Protein AF-A0A6A5WVJ2-F1 (afdb_monomer_lite)

InterPro domains:
  IPR010699 Protein of unknown function DUF1275 [PF06912] (7-218)

Radius of gyration: 17.75 Å; chains: 1; bounding box: 50×40×50 Å

Foldseek 3Di:
DLVLLLLLLLLQLLQQLLLCVFAVEGLAQLVVLVVVLVCQVVVCVVCVDDDRSGDNLLSCLSNVLLVVLQCVLQVVCVVVVCLPPLVSLLVLLVQLLVLLLVLLVLQVVPVVQRHNPGPSVSSSSSSSNSSNSNVLSSVVSVVLVLRSSRDLPVLVVCLVPPPCNVPDCVPDVSNVSSVSSVVSSNNSSCQNNVCVVVHGNSVSSVVSSVSSVVSSVCSVPDPVD

pLDDT: mean 91.09, std 8.47, range [57.09, 98.44]

Organism: NCBI:txid1392246

Structure (mmCIF, N/CA/C/O backbone):
data_AF-A0A6A5WVJ2-F1
#
_entry.id   AF-A0A6A5WVJ2-F1
#
loop_
_atom_site.group_PDB
_atom_site.id
_atom_site.type_symbol
_atom_site.label_atom_id
_atom_site.label_alt_id
_atom_site.label_comp_id
_atom_site.label_asym_id
_atom_site.label_entity_id
_atom_site.label_seq_id
_atom_site.pdbx_PDB_ins_code
_atom_site.Cartn_x
_atom_site.Cartn_y
_atom_site.Cartn_z
_atom_site.occupancy
_atom_site.B_iso_or_equiv
_atom_site.auth_seq_id
_atom_site.auth_comp_id
_atom_site.auth_asym_id
_atom_site.auth_atom_id
_atom_site.pdbx_PDB_model_num
ATOM 1 N N . LEU A 1 1 ? -13.932 2.575 10.371 1.00 89.94 1 LEU A N 1
ATOM 2 C CA . LEU A 1 1 ? -12.453 2.653 10.272 1.00 89.94 1 LEU A CA 1
ATOM 3 C C . LEU A 1 1 ? -11.800 1.295 10.039 1.00 89.94 1 LEU A C 1
ATOM 5 O O . LEU A 1 1 ? -10.952 1.186 9.167 1.00 89.94 1 LEU A O 1
ATOM 9 N N . GLU A 1 2 ? -12.144 0.252 10.804 1.00 92.56 2 GLU A N 1
ATOM 10 C CA . GLU A 1 2 ? -11.500 -1.059 10.627 1.00 92.56 2 GLU A CA 1
ATOM 11 C C . GLU A 1 2 ? -11.709 -1.644 9.231 1.00 92.56 2 GLU A C 1
ATOM 13 O O . GLU A 1 2 ? -10.743 -2.099 8.630 1.00 92.56 2 GLU A O 1
ATOM 18 N N . ILE A 1 3 ? -12.936 -1.627 8.704 1.00 94.62 3 ILE A N 1
ATOM 19 C CA . ILE A 1 3 ? -13.246 -2.182 7.376 1.00 94.62 3 ILE A CA 1
ATOM 20 C C . ILE A 1 3 ? -12.391 -1.495 6.306 1.00 94.62 3 ILE A C 1
ATOM 22 O O . ILE A 1 3 ? -11.799 -2.165 5.467 1.00 94.62 3 ILE A O 1
ATOM 26 N N . GLU A 1 4 ? -12.262 -0.173 6.386 1.00 95.31 4 GLU A N 1
ATOM 27 C CA . GLU A 1 4 ? -11.428 0.626 5.495 1.00 95.31 4 GLU A CA 1
ATOM 28 C C . GLU A 1 4 ? -9.966 0.168 5.538 1.00 95.31 4 GLU A C 1
ATOM 30 O O . GLU A 1 4 ? -9.372 -0.083 4.493 1.00 95.31 4 GLU A O 1
ATOM 35 N N . LEU A 1 5 ? -9.396 -0.027 6.732 1.00 95.31 5 LEU A N 1
ATOM 36 C CA . LEU A 1 5 ? -8.012 -0.492 6.881 1.00 95.31 5 LEU A CA 1
ATOM 37 C C . LEU A 1 5 ? -7.804 -1.924 6.356 1.00 95.31 5 LEU A C 1
ATOM 39 O O . LEU A 1 5 ? -6.768 -2.220 5.764 1.00 95.31 5 LEU A O 1
ATOM 43 N N . HIS A 1 6 ? -8.788 -2.806 6.526 1.00 97.00 6 HIS A N 1
ATOM 44 C CA . HIS A 1 6 ? -8.753 -4.166 5.980 1.00 97.00 6 HIS A CA 1
ATOM 45 C C . HIS A 1 6 ? -8.818 -4.175 4.445 1.00 97.00 6 HIS A C 1
ATOM 47 O O . HIS A 1 6 ? -8.058 -4.900 3.804 1.00 97.00 6 HIS A O 1
ATOM 53 N N . LEU A 1 7 ? -9.659 -3.329 3.843 1.00 97.44 7 LEU A N 1
ATOM 54 C CA . LEU A 1 7 ? -9.716 -3.153 2.388 1.00 97.44 7 LEU A CA 1
ATOM 55 C C . LEU A 1 7 ? -8.423 -2.539 1.833 1.00 97.44 7 LEU A C 1
ATOM 57 O O . LEU A 1 7 ? -7.964 -2.920 0.759 1.00 97.44 7 LEU A O 1
ATOM 61 N N . LEU A 1 8 ? -7.785 -1.634 2.574 1.00 96.75 8 LEU A N 1
ATOM 62 C CA . LEU A 1 8 ? -6.467 -1.106 2.218 1.00 96.75 8 LEU A CA 1
ATOM 63 C C . LEU A 1 8 ? -5.365 -2.175 2.274 1.00 96.75 8 LEU A C 1
ATOM 65 O O . LEU A 1 8 ? -4.462 -2.158 1.437 1.00 96.75 8 LEU A O 1
ATOM 69 N N . ALA A 1 9 ? -5.442 -3.121 3.216 1.00 96.62 9 ALA A N 1
ATOM 70 C CA . ALA A 1 9 ? -4.542 -4.274 3.263 1.00 96.62 9 ALA A CA 1
ATOM 71 C C . ALA A 1 9 ? -4.769 -5.233 2.083 1.00 96.62 9 ALA A C 1
ATOM 73 O O . ALA A 1 9 ? -3.803 -5.704 1.485 1.00 96.62 9 ALA A O 1
ATOM 74 N N . LEU A 1 10 ? -6.031 -5.458 1.698 1.00 97.19 10 LEU A N 1
ATOM 75 C CA . LEU A 1 10 ? -6.395 -6.196 0.484 1.00 97.19 10 LEU A CA 1
ATOM 76 C C . LEU A 1 10 ? -5.783 -5.541 -0.766 1.00 97.19 10 LEU A C 1
ATOM 78 O O . LEU A 1 10 ? -5.139 -6.214 -1.570 1.00 97.19 10 LEU A O 1
ATOM 82 N N . ALA A 1 11 ? -5.929 -4.221 -0.906 1.00 96.75 11 ALA A N 1
ATOM 83 C CA . ALA A 1 11 ? -5.383 -3.460 -2.029 1.00 96.75 11 ALA A CA 1
ATOM 84 C C . ALA A 1 11 ? -3.845 -3.504 -2.095 1.00 96.75 11 ALA A C 1
ATOM 86 O O . ALA A 1 11 ? -3.291 -3.630 -3.190 1.00 96.75 11 ALA A O 1
ATOM 87 N N . ILE A 1 12 ? -3.159 -3.437 -0.946 1.00 94.62 12 ILE A N 1
ATOM 88 C CA . ILE A 1 12 ? -1.698 -3.599 -0.870 1.00 94.62 12 ILE A CA 1
ATOM 89 C C . ILE A 1 12 ? -1.276 -5.011 -1.284 1.00 94.62 12 ILE A C 1
ATOM 91 O O . ILE A 1 12 ? -0.358 -5.147 -2.092 1.00 94.62 12 ILE A O 1
ATOM 95 N N . GLY A 1 13 ? -1.964 -6.047 -0.792 1.00 94.88 13 GLY A N 1
ATOM 96 C CA . GLY A 1 13 ? -1.679 -7.432 -1.166 1.00 94.88 13 GLY A CA 1
ATOM 97 C C . GLY A 1 13 ? -1.755 -7.648 -2.679 1.00 94.88 13 GLY A C 1
ATOM 98 O O . GLY A 1 13 ? -0.857 -8.265 -3.254 1.00 94.88 13 GLY A O 1
ATOM 99 N N . ILE A 1 14 ? -2.780 -7.077 -3.328 1.00 94.88 14 ILE A N 1
ATOM 100 C CA . ILE A 1 14 ? -2.931 -7.070 -4.794 1.00 94.88 14 ILE A CA 1
ATOM 101 C C . ILE A 1 14 ? -1.731 -6.383 -5.449 1.00 94.88 14 ILE A C 1
ATOM 103 O O . ILE A 1 14 ? -1.107 -6.944 -6.345 1.00 94.88 14 ILE A O 1
ATOM 107 N N . GLN A 1 15 ? -1.398 -5.174 -4.995 1.00 93.19 15 GLN A N 1
ATOM 108 C CA . GLN A 1 15 ? -0.370 -4.335 -5.602 1.00 93.19 15 GLN A CA 1
ATOM 109 C C . GLN A 1 15 ? 1.022 -4.983 -5.546 1.00 93.19 15 GLN A C 1
ATOM 111 O O . GLN A 1 15 ? 1.735 -4.980 -6.549 1.00 93.19 15 GLN A O 1
ATOM 116 N N . ASP A 1 16 ? 1.399 -5.589 -4.419 1.00 91.94 16 ASP A N 1
ATOM 117 C CA . ASP A 1 16 ? 2.694 -6.268 -4.285 1.00 91.94 16 ASP A CA 1
ATOM 118 C C . ASP A 1 16 ? 2.769 -7.560 -5.112 1.00 91.94 16 ASP A C 1
ATOM 120 O O . ASP A 1 16 ? 3.809 -7.834 -5.711 1.00 91.94 16 ASP A O 1
ATOM 124 N N . ALA A 1 17 ? 1.664 -8.306 -5.234 1.00 90.50 17 ALA A N 1
ATOM 125 C CA . ALA A 1 17 ? 1.601 -9.492 -6.092 1.00 90.50 17 ALA A CA 1
ATOM 126 C C . ALA A 1 17 ? 1.718 -9.169 -7.592 1.00 90.50 17 ALA A C 1
ATOM 128 O O . ALA A 1 17 ? 2.117 -10.030 -8.370 1.00 90.50 17 ALA A O 1
ATOM 129 N N . ILE A 1 18 ? 1.388 -7.940 -7.995 1.00 88.00 18 ILE A N 1
ATOM 130 C CA . ILE A 1 18 ? 1.522 -7.457 -9.378 1.00 88.00 18 ILE A CA 1
ATOM 131 C C . ILE A 1 18 ? 2.901 -6.850 -9.634 1.00 88.00 18 ILE A C 1
ATOM 133 O O . ILE A 1 18 ? 3.454 -7.000 -10.718 1.00 88.00 18 ILE A O 1
ATOM 137 N N . SER A 1 19 ? 3.457 -6.161 -8.637 1.00 83.88 19 SER A N 1
ATOM 138 C CA . SER A 1 19 ? 4.735 -5.459 -8.782 1.00 83.88 19 SER A CA 1
ATOM 139 C C . SER A 1 19 ? 5.906 -6.437 -8.896 1.00 83.88 19 SER A C 1
ATOM 141 O O . SER A 1 19 ? 6.851 -6.193 -9.641 1.00 83.88 19 SER A O 1
ATOM 143 N N . PHE A 1 20 ? 5.844 -7.566 -8.185 1.00 84.94 20 PHE A N 1
ATOM 144 C CA . PHE A 1 20 ? 6.962 -8.502 -8.140 1.00 84.94 20 PHE A CA 1
ATOM 145 C C . PHE A 1 20 ? 7.225 -9.233 -9.474 1.00 84.94 20 PHE A C 1
ATOM 147 O O . PHE A 1 20 ? 8.383 -9.263 -9.876 1.00 84.94 20 PHE A O 1
ATOM 154 N N . PRO A 1 21 ? 6.227 -9.764 -10.211 1.00 80.06 21 PRO A N 1
ATOM 155 C CA . PRO A 1 21 ? 6.472 -10.394 -11.513 1.00 80.06 21 PRO A CA 1
ATOM 156 C C . PRO A 1 21 ? 7.139 -9.471 -12.545 1.00 80.06 21 PRO A C 1
ATOM 158 O O . PRO A 1 21 ? 8.085 -9.888 -13.209 1.00 80.06 21 PRO A O 1
ATOM 161 N N . ASP A 1 22 ? 6.692 -8.215 -12.650 1.00 75.50 22 ASP A N 1
ATOM 162 C CA . ASP A 1 22 ? 7.217 -7.268 -13.646 1.00 75.50 22 ASP A CA 1
ATOM 163 C C . ASP A 1 22 ? 8.533 -6.620 -13.216 1.00 75.50 22 ASP A C 1
ATOM 165 O O . ASP A 1 22 ? 9.433 -6.415 -14.034 1.00 75.50 22 ASP A O 1
ATOM 169 N N . PHE A 1 23 ? 8.649 -6.273 -11.933 1.00 79.31 23 PHE A N 1
ATOM 170 C CA . PHE A 1 23 ? 9.736 -5.430 -11.434 1.00 79.31 23 PHE A CA 1
ATOM 171 C C . PHE A 1 23 ? 10.732 -6.163 -10.542 1.00 79.31 23 PHE A C 1
ATOM 173 O O . PHE A 1 23 ? 11.745 -5.574 -10.172 1.00 79.31 23 PHE A O 1
ATOM 180 N N . HIS A 1 24 ? 10.456 -7.421 -10.179 1.00 82.00 24 HIS A N 1
ATOM 181 C CA . HIS A 1 24 ? 11.233 -8.203 -9.204 1.00 82.00 24 HIS A CA 1
ATOM 182 C C . HIS A 1 24 ? 11.455 -7.425 -7.896 1.00 82.00 24 HIS A C 1
ATOM 184 O O . HIS A 1 24 ? 12.471 -7.549 -7.214 1.00 82.00 24 HIS A O 1
ATOM 190 N N . CYS A 1 25 ? 10.484 -6.568 -7.569 1.00 87.06 25 CYS A N 1
ATOM 191 C CA . CYS A 1 25 ? 10.539 -5.609 -6.484 1.00 87.06 25 CYS A CA 1
ATOM 192 C C . CYS A 1 25 ? 9.123 -5.344 -5.970 1.00 87.06 25 CYS A C 1
ATOM 194 O O . CYS A 1 25 ? 8.162 -5.271 -6.738 1.00 87.06 25 CYS A O 1
ATOM 196 N N . PHE A 1 26 ? 8.993 -5.197 -4.655 1.00 89.31 26 PHE A N 1
ATOM 197 C CA . PHE A 1 26 ? 7.718 -4.867 -4.029 1.00 89.31 26 PHE A CA 1
ATOM 198 C C . PHE A 1 26 ? 7.487 -3.357 -4.049 1.00 89.31 26 PHE A C 1
ATOM 200 O O . PHE A 1 26 ? 8.433 -2.585 -3.888 1.00 89.31 26 PHE A O 1
ATOM 207 N N . ALA A 1 27 ? 6.236 -2.921 -4.182 1.00 90.38 27 ALA A N 1
ATOM 208 C CA . ALA A 1 27 ? 5.882 -1.509 -4.053 1.00 90.38 27 ALA A CA 1
ATOM 209 C C . ALA A 1 27 ? 5.705 -1.098 -2.580 1.00 90.38 27 ALA A C 1
ATOM 211 O O . ALA A 1 27 ? 5.905 0.065 -2.232 1.00 90.38 27 ALA A O 1
ATOM 212 N N . SER A 1 28 ? 5.313 -2.029 -1.702 1.00 89.62 28 SER A N 1
ATOM 213 C CA . SER A 1 28 ? 5.013 -1.741 -0.292 1.00 89.62 28 SER A CA 1
ATOM 214 C C . SER A 1 28 ? 5.914 -2.473 0.712 1.00 89.62 28 SER A C 1
ATOM 216 O O . SER A 1 28 ? 6.218 -1.920 1.771 1.00 89.62 28 SER A O 1
ATOM 218 N N . ASN A 1 29 ? 6.396 -3.678 0.387 1.00 90.88 29 ASN A N 1
ATOM 219 C CA . ASN A 1 29 ? 7.208 -4.491 1.296 1.00 90.88 29 ASN A CA 1
ATOM 220 C C . ASN A 1 29 ? 8.695 -4.074 1.322 1.00 90.88 29 ASN A C 1
ATOM 222 O O . ASN A 1 29 ? 9.570 -4.720 0.740 1.00 90.88 29 ASN A O 1
ATOM 226 N N . GLN A 1 30 ? 8.988 -2.976 2.024 1.00 93.38 30 GLN A N 1
ATOM 227 C CA . GLN A 1 30 ? 10.321 -2.364 2.003 1.00 93.38 30 GLN A CA 1
ATOM 228 C C . GLN A 1 30 ? 11.397 -3.120 2.792 1.00 93.38 30 GLN A C 1
ATOM 230 O O . GLN A 1 30 ? 12.575 -2.982 2.476 1.00 93.38 30 GLN A O 1
ATOM 235 N N . THR A 1 31 ? 11.042 -3.963 3.770 1.00 90.00 31 THR A N 1
ATOM 236 C CA . THR A 1 31 ? 12.040 -4.787 4.482 1.00 90.00 31 THR A CA 1
ATOM 237 C C . THR A 1 31 ? 12.769 -5.721 3.516 1.00 90.00 31 THR A C 1
ATOM 239 O O . THR A 1 31 ? 13.995 -5.806 3.560 1.00 90.00 31 THR A O 1
ATOM 242 N N . GLY A 1 32 ? 12.030 -6.367 2.606 1.00 87.94 32 GLY A N 1
ATOM 243 C CA . GLY A 1 32 ? 12.616 -7.199 1.554 1.00 87.94 32 GLY A CA 1
ATOM 244 C C . GLY A 1 32 ? 13.475 -6.380 0.591 1.00 87.94 32 GLY A C 1
ATOM 245 O O . GLY A 1 32 ? 14.622 -6.738 0.340 1.00 87.94 32 GLY A O 1
ATOM 246 N N . ASN A 1 33 ? 12.959 -5.239 0.122 1.00 92.81 33 ASN A N 1
ATOM 247 C CA . ASN A 1 33 ? 13.679 -4.354 -0.798 1.00 92.81 33 ASN A CA 1
ATOM 248 C C . ASN A 1 33 ? 15.012 -3.852 -0.223 1.00 92.81 33 ASN A C 1
ATOM 250 O O . ASN A 1 33 ? 15.998 -3.813 -0.948 1.00 92.81 33 ASN A O 1
ATOM 254 N N . THR A 1 34 ? 15.084 -3.522 1.069 1.00 93.06 34 THR A N 1
ATOM 255 C CA . THR A 1 34 ? 16.341 -3.103 1.715 1.00 93.06 34 THR A CA 1
ATOM 256 C C . THR A 1 34 ? 17.409 -4.197 1.655 1.00 93.06 34 THR A C 1
ATOM 258 O O . THR A 1 34 ? 18.566 -3.914 1.347 1.00 93.06 34 THR A O 1
ATOM 261 N N . VAL A 1 35 ? 17.032 -5.455 1.911 1.00 91.38 35 VAL A N 1
ATOM 262 C CA . VAL A 1 35 ? 17.962 -6.592 1.819 1.00 91.38 35 VAL A CA 1
ATOM 263 C C . VAL A 1 35 ? 18.357 -6.845 0.363 1.00 91.38 35 VAL A C 1
ATOM 265 O O . VAL A 1 35 ? 19.544 -6.969 0.071 1.00 91.38 35 VAL A O 1
ATOM 268 N N . LEU A 1 36 ? 17.386 -6.861 -0.559 1.00 89.88 36 LEU A N 1
ATOM 269 C CA . LEU A 1 36 ? 17.641 -7.050 -1.991 1.00 89.88 36 LEU A CA 1
ATOM 270 C C . LEU A 1 36 ? 18.548 -5.952 -2.559 1.00 89.88 36 LEU A C 1
ATOM 272 O O . LEU A 1 36 ? 19.426 -6.248 -3.360 1.00 89.88 36 LEU A O 1
ATOM 276 N N . PHE A 1 37 ? 18.406 -4.704 -2.107 1.00 90.94 37 PHE A N 1
ATOM 277 C CA . PHE A 1 37 ? 19.288 -3.608 -2.501 1.00 90.94 37 PHE A CA 1
ATOM 278 C C . PHE A 1 37 ? 20.746 -3.897 -2.125 1.00 90.94 37 PHE A C 1
ATOM 280 O O . PHE A 1 37 ? 21.624 -3.838 -2.983 1.00 90.94 37 PHE A O 1
ATOM 287 N N . ALA A 1 38 ? 21.001 -4.264 -0.864 1.00 90.00 38 ALA A N 1
ATOM 288 C CA . ALA A 1 38 ? 22.350 -4.565 -0.388 1.00 90.00 38 ALA A CA 1
ATOM 289 C C . ALA A 1 38 ? 22.970 -5.756 -1.136 1.00 90.00 38 ALA A C 1
ATOM 291 O O . ALA A 1 38 ? 24.115 -5.682 -1.582 1.00 90.00 38 ALA A O 1
ATOM 292 N N . VAL A 1 39 ? 22.197 -6.830 -1.323 1.00 87.25 39 VAL A N 1
ATOM 293 C CA . VAL A 1 39 ? 22.636 -8.006 -2.086 1.00 87.25 39 VAL A CA 1
ATOM 294 C C . VAL A 1 39 ? 22.937 -7.627 -3.538 1.00 87.25 39 VAL A C 1
ATOM 296 O O . VAL A 1 39 ? 23.970 -8.021 -4.066 1.00 87.25 39 VAL A O 1
ATOM 299 N N . GLY A 1 40 ? 22.084 -6.828 -4.178 1.00 85.31 40 GLY A N 1
ATOM 300 C CA . GLY A 1 40 ? 22.252 -6.434 -5.577 1.00 85.31 40 GLY A CA 1
ATOM 301 C C . GLY A 1 40 ? 23.456 -5.544 -5.822 1.00 85.31 40 GLY A C 1
ATOM 302 O O . GLY A 1 40 ? 24.151 -5.734 -6.813 1.00 85.31 40 GLY A O 1
ATOM 303 N N . VAL A 1 41 ? 23.732 -4.601 -4.920 1.00 86.31 41 VAL A N 1
ATOM 304 C CA . VAL A 1 41 ? 24.924 -3.745 -5.014 1.00 86.31 41 VAL A CA 1
ATOM 305 C C . VAL A 1 41 ? 26.204 -4.579 -4.910 1.00 86.31 41 VAL A C 1
ATOM 307 O O . VAL A 1 41 ? 27.143 -4.339 -5.660 1.00 86.31 41 VAL A O 1
ATOM 310 N N . LEU A 1 42 ? 26.244 -5.581 -4.024 1.00 84.56 42 LEU A N 1
ATOM 311 C CA . LEU A 1 42 ? 27.446 -6.393 -3.807 1.00 84.56 42 LEU A CA 1
ATOM 312 C C . LEU A 1 42 ? 27.626 -7.518 -4.840 1.00 84.56 42 LEU A C 1
ATOM 314 O O . LEU A 1 42 ? 28.755 -7.804 -5.230 1.00 84.56 42 LEU A O 1
ATOM 318 N N . LEU A 1 43 ? 26.543 -8.158 -5.295 1.00 77.50 43 LEU A N 1
ATOM 319 C CA . LEU A 1 43 ? 26.620 -9.261 -6.262 1.00 77.50 43 LEU A CA 1
ATOM 320 C C . LEU A 1 43 ? 26.799 -8.789 -7.710 1.00 77.50 43 LEU A C 1
ATOM 322 O O . LEU A 1 43 ? 27.502 -9.461 -8.463 1.00 77.50 43 LEU A O 1
ATOM 326 N N . ASN A 1 44 ? 26.236 -7.640 -8.109 1.00 65.06 44 ASN A N 1
ATOM 327 C CA . ASN A 1 44 ? 26.430 -7.117 -9.471 1.00 65.06 44 ASN A CA 1
ATOM 328 C C . ASN A 1 44 ? 27.899 -6.773 -9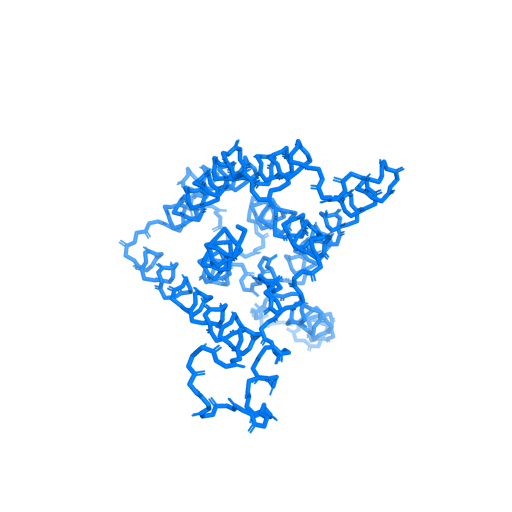.774 1.00 65.06 44 ASN A C 1
ATOM 330 O O . ASN A 1 44 ? 28.319 -6.840 -10.927 1.00 65.06 44 ASN A O 1
ATOM 334 N N . GLU A 1 45 ? 28.701 -6.458 -8.755 1.00 57.22 45 GLU A N 1
ATOM 335 C CA . GLU A 1 45 ? 30.148 -6.259 -8.909 1.00 57.22 45 GLU A CA 1
ATOM 336 C C . GLU A 1 45 ? 30.910 -7.581 -9.120 1.00 57.22 45 GLU A C 1
ATOM 338 O O . GLU A 1 45 ? 31.939 -7.601 -9.799 1.00 57.22 45 GLU A O 1
ATOM 343 N N . ALA A 1 46 ? 30.399 -8.690 -8.575 1.00 57.09 46 ALA A N 1
ATOM 344 C CA . ALA A 1 46 ? 31.058 -9.996 -8.581 1.00 57.09 46 ALA A CA 1
ATOM 345 C C . ALA A 1 46 ? 30.711 -10.873 -9.801 1.00 57.09 46 ALA A C 1
ATOM 347 O O . ALA A 1 46 ? 31.521 -11.711 -10.190 1.00 57.09 46 ALA A O 1
ATOM 348 N N . ASP A 1 47 ? 29.537 -10.688 -10.414 1.00 57.31 47 ASP A N 1
ATOM 349 C CA . ASP A 1 47 ? 28.962 -11.613 -11.408 1.00 57.31 47 ASP A CA 1
ATOM 350 C C . ASP A 1 47 ? 28.756 -10.935 -12.786 1.00 57.31 47 ASP A C 1
ATOM 352 O O . ASP A 1 47 ? 27.711 -11.075 -13.425 1.00 57.31 47 ASP A O 1
ATOM 356 N N . LYS A 1 48 ? 29.771 -10.181 -13.256 1.00 57.38 48 LYS A N 1
ATOM 357 C CA . LYS A 1 48 ? 29.816 -9.518 -14.582 1.00 57.38 48 LYS A CA 1
ATOM 358 C C . LYS A 1 48 ? 29.724 -10.545 -15.726 1.00 57.38 48 LYS A C 1
ATOM 360 O O . LYS A 1 48 ? 30.730 -10.910 -16.327 1.00 57.38 48 LYS A O 1
ATOM 365 N N . GLY A 1 49 ? 28.521 -11.033 -16.014 1.00 58.28 49 GLY A N 1
ATOM 366 C CA . GLY A 1 49 ? 28.264 -12.038 -17.050 1.00 58.28 49 GLY A CA 1
ATOM 367 C C . GLY A 1 49 ? 26.953 -12.816 -16.909 1.00 58.28 49 GLY A C 1
ATOM 368 O O . GLY A 1 49 ? 26.594 -13.527 -17.845 1.00 58.28 49 GLY A O 1
ATOM 369 N N . LYS A 1 50 ? 26.225 -12.692 -15.788 1.00 63.97 50 LYS A N 1
ATOM 370 C CA . LYS A 1 50 ? 24.881 -13.273 -15.624 1.00 63.97 50 LYS A CA 1
ATOM 371 C C . LYS A 1 50 ? 23.804 -12.192 -15.663 1.00 63.97 50 LYS A C 1
ATOM 373 O O . LYS A 1 50 ? 24.028 -11.073 -15.210 1.00 63.97 50 LYS A O 1
ATOM 378 N N . GLU A 1 51 ? 22.634 -12.551 -16.186 1.00 62.66 51 GLU A N 1
ATOM 379 C CA . GLU A 1 51 ? 21.423 -11.730 -16.080 1.00 62.66 51 GLU A CA 1
ATOM 380 C C . GLU A 1 51 ? 21.144 -11.433 -14.592 1.00 62.66 51 GLU A C 1
ATOM 382 O O . GLU A 1 51 ? 21.083 -12.373 -13.787 1.00 62.66 51 GLU A O 1
ATOM 387 N N . PRO A 1 52 ? 21.014 -10.156 -14.193 1.00 66.56 52 PRO A N 1
ATOM 388 C CA . PRO A 1 52 ? 20.793 -9.799 -12.802 1.00 66.56 52 PRO A CA 1
ATOM 389 C C . PRO A 1 52 ? 19.425 -10.304 -12.338 1.00 66.56 52 PRO A C 1
ATOM 391 O O . PRO A 1 52 ? 18.406 -10.076 -12.985 1.00 66.56 52 PRO A O 1
ATOM 394 N N . LEU A 1 53 ? 19.394 -10.957 -11.173 1.00 70.69 53 LEU A N 1
ATOM 395 C CA . LEU A 1 53 ? 18.172 -11.539 -10.601 1.00 70.69 53 LEU A CA 1
ATOM 396 C C . LEU A 1 53 ? 17.105 -10.475 -10.255 1.00 70.69 53 LEU A C 1
ATOM 398 O O . LEU A 1 53 ? 15.931 -10.798 -10.092 1.00 70.69 53 LEU A O 1
ATOM 402 N N . PHE A 1 54 ? 17.528 -9.217 -10.091 1.00 79.00 54 PHE A N 1
ATOM 403 C CA . PHE A 1 54 ? 16.694 -8.051 -9.803 1.00 79.00 54 PHE A CA 1
ATOM 404 C C . PHE A 1 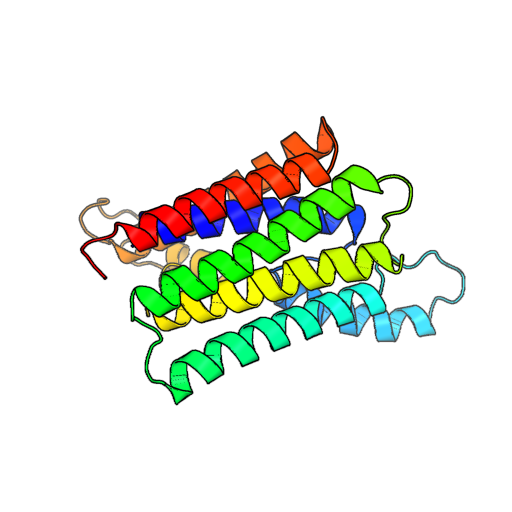54 ? 17.439 -6.748 -10.151 1.00 79.00 54 PHE A C 1
ATOM 406 O O . PHE A 1 54 ? 18.668 -6.676 -10.064 1.00 79.00 54 PHE A O 1
ATOM 413 N N . SER A 1 55 ? 16.702 -5.686 -10.503 1.00 87.00 55 SER A N 1
ATOM 414 C CA . SER A 1 55 ? 17.285 -4.362 -10.783 1.00 87.00 55 SER A CA 1
ATOM 415 C C . SER A 1 55 ? 17.518 -3.567 -9.495 1.00 87.00 55 SER A C 1
ATOM 417 O O . SER A 1 55 ? 16.575 -3.168 -8.807 1.00 87.00 55 SER A O 1
ATOM 419 N N . VAL A 1 56 ? 18.787 -3.260 -9.200 1.00 90.00 56 VAL A N 1
ATOM 420 C CA . VAL A 1 56 ? 19.179 -2.368 -8.090 1.00 90.00 56 VAL A CA 1
ATOM 421 C C . VAL A 1 56 ? 18.526 -0.995 -8.237 1.00 90.00 56 VAL A C 1
ATOM 423 O O . VAL A 1 56 ? 18.072 -0.417 -7.251 1.00 90.00 56 VAL A O 1
ATOM 426 N N . THR A 1 57 ? 18.431 -0.483 -9.466 1.00 91.31 57 THR A N 1
ATOM 427 C CA . THR A 1 57 ? 17.812 0.814 -9.746 1.00 91.31 57 THR A CA 1
ATOM 428 C C . THR A 1 57 ? 16.307 0.782 -9.489 1.00 91.31 57 THR A C 1
ATOM 430 O O . THR A 1 57 ? 15.787 1.709 -8.874 1.00 91.31 57 THR A O 1
ATOM 433 N N . ALA A 1 58 ? 15.600 -0.276 -9.898 1.00 91.75 58 ALA A N 1
ATOM 434 C CA . ALA A 1 58 ? 14.172 -0.426 -9.611 1.00 91.75 58 ALA A CA 1
ATOM 435 C C . ALA A 1 58 ? 13.905 -0.520 -8.100 1.00 91.75 58 ALA A C 1
ATOM 437 O O . ALA A 1 58 ? 13.017 0.163 -7.587 1.00 91.75 58 ALA A O 1
ATOM 438 N N . ILE A 1 59 ? 14.730 -1.281 -7.373 1.00 93.56 59 ILE A N 1
ATOM 439 C CA . ILE A 1 59 ? 14.652 -1.385 -5.911 1.00 93.56 59 ILE A CA 1
ATOM 440 C C . ILE A 1 59 ? 14.905 -0.029 -5.245 1.00 93.56 59 ILE A C 1
ATOM 442 O O . ILE A 1 59 ? 14.137 0.372 -4.370 1.00 93.56 59 ILE A O 1
ATOM 446 N N . ALA A 1 60 ? 15.938 0.703 -5.671 1.00 94.50 60 ALA A N 1
ATOM 447 C CA . ALA A 1 60 ? 16.241 2.035 -5.152 1.00 94.50 60 ALA A CA 1
ATOM 448 C C . ALA A 1 60 ? 15.094 3.023 -5.402 1.00 94.50 60 ALA A C 1
ATOM 450 O O . ALA A 1 60 ? 14.756 3.807 -4.515 1.00 94.50 60 ALA A O 1
ATOM 451 N N . VAL A 1 61 ? 14.467 2.962 -6.583 1.00 95.75 61 VAL A N 1
ATOM 452 C CA . VAL A 1 61 ? 13.285 3.768 -6.908 1.00 95.75 61 VAL A CA 1
ATOM 453 C C . VAL A 1 61 ? 12.119 3.400 -5.999 1.00 95.75 61 VAL A C 1
ATOM 455 O O . VAL A 1 61 ? 11.543 4.302 -5.402 1.00 95.75 61 VAL A O 1
ATOM 458 N N . SER A 1 62 ? 11.796 2.112 -5.830 1.00 95.75 62 SER A N 1
ATOM 459 C CA . SER A 1 62 ? 10.721 1.697 -4.917 1.00 95.75 62 SER A CA 1
ATOM 460 C C . SER A 1 62 ? 10.977 2.181 -3.489 1.00 95.75 62 SER A C 1
ATOM 462 O O . SER A 1 62 ? 10.131 2.859 -2.904 1.00 95.75 62 SER A O 1
ATOM 464 N N . LEU A 1 63 ? 12.168 1.915 -2.948 1.00 96.12 63 LEU A N 1
ATOM 465 C CA . LEU A 1 63 ? 12.534 2.294 -1.586 1.00 96.12 63 LEU A CA 1
ATOM 466 C C . LEU A 1 63 ? 12.505 3.817 -1.395 1.00 96.12 63 LEU A C 1
ATOM 468 O O . LEU A 1 63 ? 11.882 4.314 -0.456 1.00 96.12 63 LEU A O 1
ATOM 472 N N . GLY A 1 64 ? 13.126 4.566 -2.308 1.00 97.75 64 GLY A N 1
ATOM 473 C CA . GLY A 1 64 ? 13.173 6.025 -2.270 1.00 97.75 64 GLY A CA 1
ATOM 474 C C . GLY A 1 64 ? 11.787 6.655 -2.393 1.00 97.75 64 GLY A C 1
ATOM 475 O O . GLY A 1 64 ? 11.414 7.487 -1.570 1.00 97.75 64 GLY A O 1
ATOM 476 N N . CYS A 1 65 ? 10.984 6.225 -3.368 1.00 98.12 65 CYS A N 1
ATOM 477 C CA . CYS A 1 65 ? 9.621 6.716 -3.564 1.00 98.12 65 CYS A CA 1
ATOM 478 C C . CYS A 1 65 ? 8.699 6.372 -2.389 1.00 98.12 65 CYS A C 1
ATOM 480 O O . CYS A 1 65 ? 7.904 7.216 -1.977 1.00 98.12 65 CYS A O 1
ATOM 482 N N . PHE A 1 66 ? 8.825 5.178 -1.805 1.00 97.81 66 PH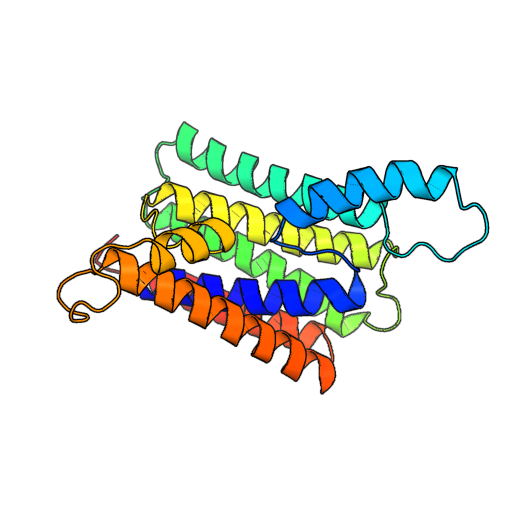E A N 1
ATOM 483 C CA . PHE A 1 66 ? 8.079 4.816 -0.602 1.00 97.81 66 PHE A CA 1
ATOM 484 C C . PHE A 1 66 ? 8.448 5.724 0.574 1.00 97.81 66 PHE A C 1
ATOM 486 O O . PHE A 1 66 ? 7.558 6.283 1.215 1.00 97.81 66 PHE A O 1
ATOM 493 N N . ILE A 1 67 ? 9.748 5.923 0.832 1.00 97.94 67 ILE A N 1
ATOM 494 C CA . ILE A 1 67 ? 10.232 6.820 1.891 1.00 97.94 67 ILE A CA 1
ATOM 495 C C . ILE A 1 67 ? 9.729 8.247 1.657 1.00 97.94 67 ILE A C 1
ATOM 497 O O . ILE A 1 67 ? 9.249 8.876 2.597 1.00 97.94 67 ILE A O 1
ATOM 501 N N . LEU A 1 68 ? 9.779 8.747 0.420 1.00 98.25 68 LEU A N 1
ATOM 502 C CA . LEU A 1 68 ? 9.255 10.067 0.065 1.00 98.25 68 LEU A CA 1
ATOM 503 C C . LEU A 1 68 ? 7.748 10.172 0.324 1.00 98.25 68 LEU A C 1
ATOM 505 O O . LEU A 1 68 ? 7.309 11.153 0.922 1.00 98.25 68 LEU A O 1
ATOM 509 N N . GLY A 1 69 ? 6.960 9.163 -0.059 1.00 97.94 69 GLY A N 1
ATOM 510 C CA . GLY A 1 69 ? 5.522 9.115 0.223 1.00 97.94 69 GLY A CA 1
ATOM 511 C C . GLY A 1 69 ? 5.227 9.164 1.723 1.00 97.94 69 GLY A C 1
ATOM 512 O O . GLY A 1 69 ? 4.421 9.985 2.173 1.00 97.94 69 GLY A O 1
ATOM 513 N N . VAL A 1 70 ? 5.944 8.353 2.513 1.00 97.19 70 VAL A N 1
ATOM 514 C CA . VAL A 1 70 ? 5.848 8.354 3.981 1.00 97.19 70 VAL A CA 1
ATOM 515 C C . VAL A 1 70 ? 6.241 9.712 4.561 1.00 97.19 70 VAL A C 1
ATOM 517 O O . VAL A 1 70 ? 5.519 10.245 5.401 1.00 97.19 70 VAL A O 1
ATOM 520 N N . LEU A 1 71 ? 7.367 10.281 4.124 1.00 98.25 71 LEU A N 1
ATOM 521 C CA . LEU A 1 71 ? 7.910 11.530 4.649 1.00 98.25 71 LEU A CA 1
ATOM 522 C C . LEU A 1 71 ? 6.978 12.700 4.354 1.00 98.25 71 LEU A C 1
ATOM 524 O O . LEU A 1 71 ? 6.609 13.417 5.277 1.00 98.25 71 LEU A O 1
ATOM 528 N N . ILE A 1 72 ? 6.553 12.869 3.101 1.00 98.19 72 ILE A N 1
ATOM 529 C CA . ILE A 1 72 ? 5.676 13.975 2.704 1.00 98.19 72 ILE A CA 1
ATOM 530 C C . ILE A 1 72 ? 4.350 13.862 3.455 1.00 98.19 72 ILE A C 1
ATOM 532 O O . ILE A 1 72 ? 3.952 14.783 4.157 1.00 98.19 72 ILE A O 1
ATOM 536 N N . THR A 1 73 ? 3.687 12.707 3.382 1.00 97.94 73 THR A N 1
ATOM 537 C CA . THR A 1 73 ? 2.362 12.541 3.998 1.00 97.94 73 THR A CA 1
ATOM 538 C C . THR A 1 73 ? 2.440 12.605 5.527 1.00 97.94 73 THR A C 1
ATOM 540 O O . THR A 1 73 ? 1.674 13.325 6.164 1.00 97.94 73 THR A O 1
ATOM 543 N N . GLY A 1 74 ? 3.406 11.916 6.135 1.00 97.00 74 GLY A N 1
ATOM 544 C CA . GLY A 1 74 ? 3.598 11.915 7.582 1.00 97.00 74 GLY A CA 1
ATOM 545 C C . GLY A 1 74 ? 3.939 13.300 8.129 1.00 97.00 74 GLY A C 1
ATOM 546 O O . GLY A 1 74 ? 3.255 13.782 9.033 1.00 97.00 74 GLY A O 1
ATOM 547 N N . GLN A 1 75 ? 4.941 13.977 7.560 1.00 98.00 75 GLN A N 1
ATOM 548 C CA . GLN A 1 75 ? 5.383 15.280 8.066 1.00 98.00 75 GLN A CA 1
ATOM 549 C C . GLN A 1 75 ? 4.360 16.386 7.813 1.00 98.00 75 GLN A C 1
ATOM 551 O O . GLN A 1 75 ? 4.146 17.205 8.703 1.00 98.00 75 GLN A O 1
ATOM 556 N N . THR A 1 76 ? 3.654 16.381 6.677 1.00 98.00 76 THR A N 1
ATOM 557 C CA . THR A 1 76 ? 2.525 17.299 6.463 1.00 98.00 76 THR A CA 1
ATOM 558 C C . THR A 1 76 ? 1.452 17.099 7.533 1.00 98.00 76 THR A C 1
ATOM 560 O O . THR A 1 76 ? 0.991 18.069 8.132 1.00 98.00 76 THR A O 1
ATOM 563 N N . SER A 1 77 ? 1.097 15.848 7.841 1.00 97.06 77 SER A N 1
ATOM 564 C CA . SER A 1 77 ? 0.085 15.563 8.862 1.00 97.06 77 SER A CA 1
ATOM 565 C C . SER A 1 77 ? 0.502 16.000 10.271 1.00 97.06 77 SER A C 1
ATOM 567 O O . SER A 1 77 ? -0.344 16.482 11.025 1.00 97.06 77 SER A O 1
ATOM 569 N N . ASN A 1 78 ? 1.794 15.888 10.602 1.00 96.75 78 ASN A N 1
ATOM 570 C CA . ASN A 1 78 ? 2.358 16.324 11.880 1.00 96.75 78 ASN A CA 1
ATOM 571 C C . ASN A 1 78 ? 2.401 17.848 11.982 1.00 96.75 78 ASN A C 1
ATOM 573 O O . ASN A 1 78 ? 1.960 18.405 12.981 1.00 96.75 78 ASN A O 1
ATOM 577 N N . TYR A 1 79 ? 2.904 18.514 10.940 1.00 97.56 79 TYR A N 1
ATOM 578 C CA . TYR A 1 79 ? 3.068 19.965 10.912 1.00 97.56 79 TYR A CA 1
ATOM 579 C C . TYR A 1 79 ? 1.736 20.694 11.111 1.00 97.56 79 TYR A C 1
ATOM 581 O O . TYR A 1 79 ? 1.657 21.639 11.891 1.00 97.56 79 TYR A O 1
ATOM 589 N N . PHE A 1 80 ? 0.674 20.217 10.460 1.00 96.88 80 PHE A N 1
ATOM 590 C CA . PHE A 1 80 ? -0.662 20.796 10.608 1.00 96.88 80 PHE A CA 1
ATOM 591 C C . PHE A 1 80 ? -1.496 20.144 11.727 1.00 96.88 80 PHE A C 1
ATOM 593 O O . PHE A 1 80 ? -2.611 20.589 11.985 1.00 96.88 80 PHE A O 1
ATOM 600 N N . ASN A 1 81 ? -0.987 19.099 12.392 1.00 94.94 81 ASN A N 1
ATOM 601 C CA . ASN A 1 81 ? -1.709 18.296 13.386 1.00 94.94 81 ASN A CA 1
ATOM 602 C C . ASN A 1 81 ? -3.072 17.765 12.879 1.00 94.94 81 ASN A C 1
ATOM 604 O O . ASN A 1 81 ? -4.083 17.784 13.580 1.00 94.94 81 ASN A O 1
ATOM 608 N N . ILE A 1 82 ? -3.097 17.290 11.630 1.00 95.88 82 ILE A N 1
ATOM 609 C CA . ILE A 1 82 ? -4.318 16.886 10.909 1.00 95.88 82 ILE A CA 1
ATOM 610 C C . ILE A 1 82 ? -4.408 15.383 10.641 1.00 95.88 82 ILE A C 1
ATOM 612 O O . ILE A 1 82 ? -5.311 14.944 9.936 1.00 95.88 82 ILE A O 1
ATOM 616 N N . ALA A 1 83 ? -3.507 14.572 11.204 1.00 92.56 83 ALA A N 1
ATOM 617 C CA . ALA A 1 83 ? -3.397 13.138 10.908 1.00 92.56 83 ALA A CA 1
ATOM 618 C C . ALA A 1 83 ? -4.711 12.347 11.060 1.00 92.56 83 ALA A C 1
ATOM 620 O O . ALA A 1 83 ? -4.926 11.372 10.343 1.00 92.56 83 ALA A O 1
ATOM 621 N N . ARG A 1 84 ? -5.599 12.781 11.963 1.00 91.69 84 ARG A N 1
ATOM 622 C CA . ARG A 1 84 ? -6.911 12.159 12.215 1.00 91.69 84 ARG A CA 1
ATOM 623 C C . ARG A 1 84 ? -8.089 12.928 11.619 1.00 91.69 84 ARG A C 1
ATOM 625 O O . ARG A 1 84 ? -9.219 12.471 11.719 1.00 91.69 84 ARG A O 1
ATOM 632 N N . MET A 1 85 ? -7.856 14.083 10.996 1.00 93.75 85 MET A N 1
ATOM 633 C CA . MET A 1 85 ? -8.938 14.851 10.387 1.00 93.75 85 MET A CA 1
ATOM 634 C C . MET A 1 85 ? -9.475 14.123 9.161 1.00 93.75 85 MET A C 1
ATOM 636 O O . MET A 1 85 ? -8.726 13.789 8.244 1.00 93.75 85 MET A O 1
ATOM 640 N N . ARG A 1 86 ? -10.797 13.968 9.083 1.00 93.38 86 ARG A N 1
ATOM 641 C CA . ARG A 1 86 ? -11.472 13.350 7.932 1.00 93.38 86 ARG A CA 1
ATOM 642 C C . ARG A 1 86 ? -11.063 13.963 6.592 1.00 93.38 86 ARG A C 1
ATOM 644 O O . ARG A 1 86 ? -10.827 13.227 5.640 1.00 93.38 86 ARG A O 1
ATOM 651 N N . GLY A 1 87 ? -10.922 15.289 6.530 1.00 94.56 87 GLY A N 1
ATOM 652 C CA . GLY A 1 87 ? -10.459 15.983 5.323 1.00 94.56 87 GLY A CA 1
ATOM 653 C C . GLY A 1 87 ? -9.074 15.521 4.862 1.00 94.56 87 GLY A C 1
ATOM 654 O O . GLY A 1 87 ? -8.880 15.284 3.673 1.00 94.56 87 GLY A O 1
ATOM 655 N N . TRP A 1 88 ? -8.145 15.308 5.798 1.00 95.94 88 TRP A N 1
ATOM 656 C CA . TRP A 1 88 ? -6.812 14.781 5.504 1.00 95.94 88 TRP A CA 1
ATOM 657 C C . TRP A 1 88 ? -6.871 13.333 5.014 1.00 95.94 88 TRP A C 1
ATOM 659 O O . TRP A 1 88 ? -6.295 13.015 3.980 1.00 95.94 88 TRP A O 1
ATOM 669 N N . LEU A 1 89 ? -7.633 12.470 5.692 1.00 95.44 89 LEU A N 1
ATOM 670 C CA . LEU A 1 89 ? -7.783 11.064 5.300 1.00 95.44 89 LEU A CA 1
ATOM 671 C C . LEU A 1 89 ? -8.349 10.918 3.888 1.00 95.44 89 LEU A C 1
ATOM 673 O O . LEU A 1 89 ? -7.827 10.137 3.093 1.00 95.44 89 LEU A O 1
ATOM 677 N N . VAL A 1 90 ? -9.389 11.690 3.564 1.00 96.62 90 VAL A N 1
ATOM 678 C CA . VAL A 1 90 ? -10.001 11.701 2.231 1.00 96.62 90 VAL A CA 1
ATOM 679 C C . VAL A 1 90 ? -9.020 12.251 1.200 1.00 96.62 90 VAL A C 1
ATOM 681 O O . VAL A 1 90 ? -8.826 11.620 0.165 1.00 96.62 90 VAL A O 1
ATOM 684 N N . PHE A 1 91 ? -8.364 13.379 1.484 1.00 97.50 91 PHE A N 1
ATOM 685 C CA . PHE A 1 91 ? -7.407 13.998 0.568 1.00 97.50 91 PHE A CA 1
ATOM 686 C C . PHE A 1 91 ? -6.218 13.077 0.264 1.00 97.50 91 PHE A C 1
ATOM 688 O O . PHE A 1 91 ? -5.959 12.768 -0.899 1.00 97.50 91 PHE A O 1
ATOM 695 N N . SER A 1 92 ? -5.525 12.581 1.291 1.00 97.06 92 SER A N 1
ATOM 696 C CA . SER A 1 92 ? -4.370 11.697 1.119 1.00 97.06 92 SER A CA 1
ATOM 697 C C . SER A 1 92 ? -4.753 10.385 0.436 1.00 97.06 92 SER A C 1
ATOM 699 O O . SER A 1 92 ? -3.996 9.897 -0.406 1.00 97.06 92 SER A O 1
ATOM 701 N N . SER A 1 93 ? -5.934 9.831 0.740 1.00 96.50 93 SER A N 1
ATOM 702 C CA . SER A 1 93 ? -6.435 8.626 0.064 1.00 96.50 93 SER A CA 1
ATOM 703 C C . SER A 1 93 ? -6.782 8.899 -1.397 1.00 96.50 93 SER A C 1
ATOM 705 O O . SER A 1 93 ? -6.411 8.100 -2.253 1.00 96.50 93 SER A O 1
ATOM 707 N N . ALA A 1 94 ? -7.401 10.038 -1.718 1.00 97.94 94 ALA A N 1
ATOM 708 C CA . ALA A 1 94 ? -7.724 10.422 -3.090 1.00 97.94 94 ALA A CA 1
ATOM 709 C C . ALA A 1 94 ? -6.459 10.615 -3.939 1.00 97.94 94 ALA A C 1
ATOM 711 O O . ALA A 1 94 ? -6.362 10.045 -5.025 1.00 97.94 94 ALA A O 1
ATOM 712 N N . VAL A 1 95 ? -5.460 11.340 -3.421 1.00 98.12 95 VAL A N 1
ATOM 713 C CA . VAL A 1 95 ? -4.162 11.524 -4.093 1.00 98.12 95 VAL A CA 1
ATOM 714 C C . VAL A 1 95 ? -3.470 10.178 -4.299 1.00 98.12 95 VAL A C 1
ATOM 716 O O . VAL A 1 95 ? -3.083 9.846 -5.418 1.00 98.12 95 VAL A O 1
ATOM 719 N N . SER A 1 96 ? -3.379 9.356 -3.250 1.00 96.69 96 SER A N 1
ATOM 720 C CA . SER A 1 96 ? -2.760 8.027 -3.337 1.00 96.69 96 SER A CA 1
ATOM 721 C C . SER A 1 96 ? -3.484 7.130 -4.345 1.00 96.69 96 SER A C 1
ATOM 723 O O . SER A 1 96 ? -2.837 6.388 -5.080 1.00 96.69 96 SER A O 1
ATOM 725 N N . THR A 1 97 ? -4.814 7.204 -4.413 1.00 97.88 97 THR A N 1
ATOM 726 C CA . THR A 1 97 ? -5.638 6.448 -5.368 1.00 97.88 97 THR A CA 1
ATOM 727 C C . THR A 1 97 ? -5.419 6.930 -6.801 1.00 97.88 97 THR A C 1
ATOM 729 O O . THR A 1 97 ? -5.266 6.107 -7.702 1.00 97.88 97 THR A O 1
ATOM 732 N N . ALA A 1 98 ? -5.337 8.245 -7.025 1.00 98.44 98 ALA A N 1
ATOM 733 C CA . ALA A 1 98 ? -5.064 8.818 -8.340 1.00 98.44 98 ALA A CA 1
ATOM 734 C C . ALA A 1 98 ? -3.716 8.338 -8.901 1.00 98.44 98 ALA A C 1
ATOM 736 O O . ALA A 1 98 ? -3.644 7.949 -10.065 1.00 98.44 98 ALA A O 1
ATOM 737 N N . LEU A 1 99 ? -2.672 8.267 -8.065 1.00 98.31 99 LEU A N 1
ATOM 738 C CA . LEU A 1 99 ? -1.372 7.713 -8.464 1.00 98.31 99 LEU A CA 1
ATOM 739 C C . LEU A 1 99 ? -1.482 6.251 -8.933 1.00 98.31 99 LEU A C 1
ATOM 741 O O . LEU A 1 99 ? -0.851 5.878 -9.920 1.00 98.31 99 LEU A O 1
ATOM 745 N N . VAL A 1 100 ? -2.317 5.434 -8.277 1.00 98.00 100 VAL A N 1
ATOM 746 C CA . VAL A 1 100 ? -2.543 4.028 -8.668 1.00 98.00 100 VAL A CA 1
ATOM 747 C C . VAL A 1 100 ? -3.338 3.934 -9.972 1.00 98.00 100 VAL A C 1
ATOM 749 O O . VAL A 1 100 ? -3.024 3.084 -10.799 1.00 98.00 100 VAL A O 1
ATOM 752 N N . TYR A 1 101 ? -4.304 4.825 -10.220 1.00 98.38 101 TYR A N 1
ATOM 753 C CA . TYR A 1 101 ? -4.980 4.899 -11.524 1.00 98.38 101 TYR A CA 1
ATOM 754 C C . TYR A 1 101 ? -4.022 5.271 -12.656 1.00 98.38 101 TYR A C 1
ATOM 756 O O . TYR A 1 101 ? -4.078 4.660 -13.722 1.00 98.38 101 TYR A O 1
ATOM 764 N N . VAL A 1 102 ? -3.125 6.237 -12.432 1.00 98.06 102 VAL A N 1
ATOM 765 C CA . VAL A 1 102 ? -2.098 6.600 -13.419 1.00 98.06 102 VAL A CA 1
ATOM 766 C C . VAL A 1 102 ? -1.181 5.405 -13.686 1.00 98.06 102 VAL A C 1
ATOM 768 O O . VAL A 1 102 ? -0.962 5.057 -14.844 1.00 98.06 102 VAL A O 1
ATOM 771 N N . ALA A 1 103 ? -0.712 4.725 -12.637 1.00 96.38 103 ALA A N 1
ATOM 772 C CA . ALA A 1 103 ? 0.083 3.506 -12.768 1.00 96.38 103 ALA A CA 1
ATOM 773 C C . ALA A 1 103 ? -0.660 2.411 -13.559 1.00 96.38 103 ALA A C 1
ATOM 775 O O . ALA A 1 103 ? -0.090 1.840 -14.485 1.00 96.38 103 ALA A O 1
ATOM 776 N N . ALA A 1 104 ? -1.942 2.169 -13.261 1.00 96.00 104 ALA A N 1
ATOM 777 C CA . ALA A 1 104 ? -2.776 1.202 -13.974 1.00 96.00 104 ALA A CA 1
ATOM 778 C C . ALA A 1 104 ? -2.931 1.550 -15.461 1.00 96.00 104 ALA A C 1
ATOM 780 O O . ALA A 1 104 ? -2.800 0.676 -16.316 1.00 96.00 104 ALA A O 1
ATOM 781 N N . ALA A 1 105 ? -3.181 2.823 -15.780 1.00 96.50 105 ALA A N 1
ATOM 782 C CA . ALA A 1 105 ? -3.341 3.291 -17.153 1.00 96.50 105 ALA A CA 1
ATOM 783 C C . ALA A 1 105 ? -2.042 3.153 -17.960 1.00 96.50 105 ALA A C 1
ATOM 785 O O . ALA A 1 105 ? -2.075 2.689 -19.102 1.00 96.50 105 ALA A O 1
ATOM 786 N N . LEU A 1 106 ? -0.898 3.510 -17.364 1.00 95.06 106 LEU A N 1
ATOM 787 C CA . LEU A 1 106 ? 0.415 3.341 -17.988 1.00 95.06 106 LEU A CA 1
ATOM 788 C C . LEU A 1 106 ? 0.729 1.860 -18.219 1.00 95.06 106 LEU A C 1
ATOM 790 O O . LEU A 1 106 ? 1.097 1.487 -19.333 1.00 95.06 106 LEU A O 1
ATOM 794 N N . GLN A 1 107 ? 0.514 1.020 -17.203 1.00 92.00 107 GLN A N 1
ATOM 795 C CA . GLN A 1 107 ? 0.738 -0.421 -17.286 1.00 92.00 107 GLN A CA 1
ATOM 796 C C . GLN A 1 107 ? -0.137 -1.064 -18.365 1.00 92.00 107 GLN A C 1
ATOM 798 O O . GLN A 1 107 ? 0.354 -1.844 -19.174 1.00 92.00 107 GLN A O 1
ATOM 803 N N . TRP A 1 108 ? -1.423 -0.709 -18.418 1.00 92.56 108 TRP A N 1
ATOM 804 C CA . TRP A 1 108 ? -2.342 -1.214 -19.434 1.00 92.56 108 TRP A CA 1
ATOM 805 C C . TRP A 1 108 ? -1.887 -0.797 -20.831 1.00 92.56 108 TRP A C 1
ATOM 807 O O . TRP A 1 108 ? -1.772 -1.629 -21.731 1.00 92.56 108 TRP A O 1
ATOM 817 N N . ARG A 1 109 ? -1.664 0.506 -21.047 1.00 93.88 109 ARG A N 1
ATOM 818 C CA . ARG A 1 109 ? -1.459 1.065 -22.390 1.00 93.88 109 ARG A CA 1
ATOM 819 C C . ARG A 1 109 ? -0.128 0.656 -23.014 1.00 93.88 109 ARG A C 1
ATOM 821 O O . ARG A 1 109 ? -0.043 0.589 -24.244 1.00 93.88 109 ARG A O 1
ATOM 828 N N . TYR A 1 110 ? 0.883 0.429 -22.182 1.00 91.81 110 TYR A N 1
ATOM 829 C CA . TYR A 1 110 ? 2.269 0.230 -22.594 1.00 91.81 110 TYR A CA 1
ATOM 830 C C . TYR A 1 110 ? 2.850 -1.102 -22.109 1.00 91.81 110 TYR A C 1
ATOM 832 O O . TYR A 1 110 ? 4.068 -1.239 -22.034 1.00 91.81 110 TYR A O 1
ATOM 840 N N . SER A 1 111 ? 2.013 -2.102 -21.822 1.00 85.94 111 SER A N 1
ATOM 841 C CA . SER A 1 111 ? 2.458 -3.385 -21.257 1.00 85.94 111 SER A CA 1
ATO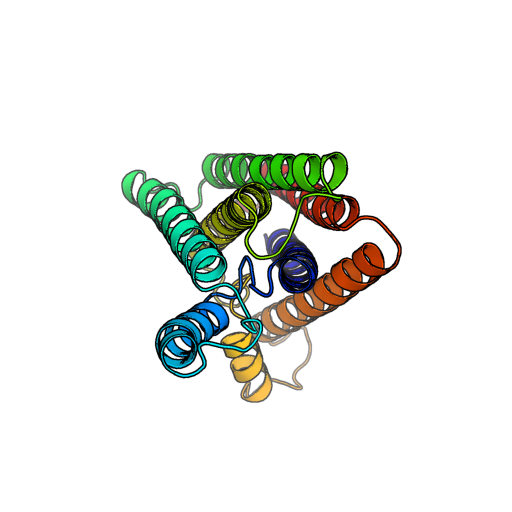M 842 C C . SER A 1 111 ? 3.554 -4.092 -22.060 1.00 85.94 111 SER A C 1
ATOM 844 O O . SER A 1 111 ? 4.322 -4.849 -21.489 1.00 85.94 111 SER A O 1
ATOM 846 N N . SER A 1 112 ? 3.659 -3.852 -23.372 1.00 85.88 112 SER A N 1
ATOM 847 C CA . SER A 1 112 ? 4.696 -4.451 -24.225 1.00 85.88 112 SER A CA 1
ATOM 848 C C . SER A 1 112 ? 6.100 -3.869 -24.022 1.00 85.88 112 SER A C 1
ATOM 850 O O . SER A 1 112 ? 7.066 -4.459 -24.489 1.00 85.88 112 SER A O 1
ATOM 852 N N . ILE A 1 113 ? 6.212 -2.690 -23.402 1.00 86.81 113 ILE A N 1
ATOM 853 C CA . ILE A 1 113 ? 7.484 -1.987 -23.162 1.00 86.81 113 ILE A CA 1
ATOM 854 C C . ILE A 1 113 ? 7.750 -1.748 -21.673 1.00 86.81 113 ILE A C 1
ATOM 856 O O . ILE A 1 113 ? 8.737 -1.102 -21.324 1.00 86.81 113 ILE A O 1
ATOM 860 N N . VAL A 1 114 ? 6.861 -2.223 -20.798 1.00 86.12 114 VAL A N 1
ATOM 861 C CA . VAL A 1 114 ? 7.103 -2.240 -19.359 1.00 86.12 114 VAL A CA 1
ATOM 862 C C . VAL A 1 114 ? 7.910 -3.486 -19.023 1.00 86.12 114 VAL A C 1
ATOM 864 O O . VAL A 1 114 ? 7.598 -4.588 -19.459 1.00 86.12 114 VAL A O 1
ATOM 867 N N . GLY A 1 115 ? 8.953 -3.295 -18.230 1.00 82.81 115 GLY A N 1
ATOM 868 C CA . GLY A 1 115 ? 9.769 -4.373 -17.695 1.00 82.81 115 GLY A CA 1
ATOM 869 C C . GLY A 1 115 ? 10.655 -3.887 -16.559 1.00 82.81 115 GLY A C 1
ATOM 870 O O . GLY A 1 115 ? 10.710 -2.683 -16.273 1.00 82.81 115 GLY A O 1
ATOM 871 N N . MET A 1 116 ? 11.372 -4.837 -15.962 1.00 76.62 116 MET A N 1
ATOM 872 C CA . MET A 1 116 ? 12.108 -4.704 -14.703 1.00 76.62 116 MET A CA 1
ATOM 873 C C . MET A 1 116 ? 12.987 -3.455 -14.591 1.00 76.62 116 MET A C 1
ATOM 875 O O . MET A 1 116 ? 12.970 -2.793 -13.558 1.00 76.62 116 MET A O 1
ATOM 879 N N . ASP A 1 117 ? 13.717 -3.105 -15.653 1.00 78.81 117 ASP A N 1
ATOM 880 C CA . ASP A 1 117 ? 14.627 -1.951 -15.659 1.00 78.81 117 ASP A CA 1
ATOM 881 C C . ASP A 1 117 ? 14.322 -0.925 -16.760 1.00 78.81 117 ASP A C 1
ATOM 883 O O . ASP A 1 117 ? 15.156 -0.127 -17.193 1.00 78.81 117 ASP A O 1
ATOM 887 N N . THR A 1 118 ? 13.078 -0.912 -17.224 1.00 91.00 118 THR A N 1
ATOM 888 C CA . THR A 1 118 ? 12.622 0.104 -18.175 1.00 91.00 118 THR A CA 1
ATOM 889 C C . THR A 1 118 ? 12.351 1.422 -17.449 1.00 91.00 118 THR A C 1
ATOM 891 O O . THR A 1 118 ? 11.909 1.440 -16.298 1.00 91.00 118 THR A O 1
ATOM 894 N N . ALA A 1 119 ? 12.570 2.557 -18.121 1.00 92.44 119 ALA A N 1
ATOM 895 C CA . ALA A 1 119 ? 12.256 3.866 -17.542 1.00 92.44 119 ALA A CA 1
ATOM 896 C C . ALA A 1 119 ? 10.777 3.965 -17.132 1.00 92.44 119 ALA A C 1
ATOM 898 O O . ALA A 1 119 ? 10.467 4.468 -16.054 1.00 92.44 119 ALA A O 1
ATOM 899 N N . LEU A 1 120 ? 9.877 3.420 -17.957 1.00 93.19 120 LEU A N 1
ATOM 900 C CA . LEU A 1 120 ? 8.448 3.395 -17.670 1.00 93.19 120 LEU A CA 1
ATOM 901 C C . LEU A 1 120 ? 8.107 2.471 -16.493 1.00 93.19 120 LEU A C 1
ATOM 903 O O . LEU A 1 120 ? 7.327 2.868 -15.632 1.00 93.19 120 LEU A O 1
ATOM 907 N N . GLY A 1 121 ? 8.725 1.289 -16.405 1.00 92.88 121 GLY A N 1
ATOM 908 C CA . GLY A 1 121 ? 8.552 0.383 -15.268 1.00 92.88 121 GLY A CA 1
ATOM 909 C C . GLY A 1 121 ? 8.966 1.025 -13.945 1.00 92.88 121 GLY A C 1
ATOM 910 O O . GLY A 1 121 ? 8.215 0.973 -12.974 1.00 92.88 121 GLY A O 1
ATOM 911 N N . ARG A 1 122 ? 10.092 1.752 -13.928 1.00 94.50 122 ARG A N 1
ATOM 912 C CA . ARG A 1 122 ? 10.521 2.529 -12.753 1.00 94.50 122 ARG A CA 1
ATOM 913 C C . ARG A 1 122 ? 9.531 3.635 -12.384 1.00 94.50 122 ARG A C 1
ATOM 915 O O . ARG A 1 122 ? 9.279 3.841 -11.202 1.00 94.50 122 ARG A O 1
ATOM 922 N N . VAL A 1 123 ? 8.938 4.322 -13.363 1.00 95.88 123 VAL A N 1
ATOM 923 C CA . VAL A 1 123 ? 7.888 5.326 -13.103 1.00 95.88 123 VAL A CA 1
ATOM 924 C C . VAL A 1 123 ? 6.653 4.674 -12.481 1.00 95.88 123 VAL A C 1
ATOM 926 O O . VAL A 1 123 ? 6.164 5.159 -11.464 1.00 95.88 123 VAL A O 1
ATOM 929 N N . ILE A 1 124 ? 6.170 3.563 -13.044 1.00 95.62 124 ILE A N 1
ATOM 930 C CA . ILE A 1 124 ? 5.003 2.833 -12.529 1.00 95.62 124 ILE A CA 1
ATOM 931 C C . ILE A 1 124 ? 5.267 2.350 -11.099 1.00 95.62 124 ILE A C 1
ATOM 933 O O . ILE A 1 124 ? 4.484 2.651 -10.198 1.00 95.62 124 ILE A O 1
ATOM 937 N N . LEU A 1 125 ? 6.402 1.686 -10.867 1.00 95.81 125 LEU A N 1
ATOM 938 C CA . LEU A 1 125 ? 6.822 1.225 -9.545 1.00 95.81 125 LEU A CA 1
ATOM 939 C C . LEU A 1 125 ? 6.951 2.385 -8.549 1.00 95.81 125 LEU A C 1
ATOM 941 O O . LEU A 1 125 ? 6.483 2.274 -7.420 1.00 95.81 125 LEU A O 1
ATOM 945 N N . GLY A 1 126 ? 7.520 3.516 -8.971 1.00 97.06 126 GLY A N 1
ATOM 946 C CA . GLY A 1 126 ? 7.633 4.721 -8.155 1.00 97.06 126 GLY A CA 1
ATOM 947 C C . GLY A 1 126 ? 6.272 5.290 -7.743 1.00 97.06 126 GLY A C 1
ATOM 948 O O . GLY A 1 126 ? 6.059 5.562 -6.565 1.00 97.06 126 GLY A O 1
ATOM 949 N N . LEU A 1 127 ? 5.317 5.412 -8.674 1.00 97.81 127 LEU A N 1
ATOM 950 C CA . LEU A 1 127 ? 3.951 5.878 -8.382 1.00 97.81 127 LEU A CA 1
ATOM 951 C C . LEU A 1 127 ? 3.246 4.965 -7.370 1.00 97.81 127 LEU A C 1
ATOM 953 O O . LEU A 1 127 ? 2.634 5.436 -6.406 1.00 97.81 127 LEU A O 1
ATOM 957 N N . LEU A 1 128 ? 3.369 3.653 -7.579 1.00 97.25 128 LEU A N 1
ATOM 958 C CA . LEU A 1 128 ? 2.849 2.623 -6.688 1.00 97.25 128 LEU A CA 1
ATOM 959 C C . LEU A 1 128 ? 3.498 2.705 -5.296 1.00 97.25 128 LEU A C 1
ATOM 961 O O . LEU A 1 128 ? 2.789 2.654 -4.288 1.00 97.25 128 LEU A O 1
ATOM 965 N N . ALA A 1 129 ? 4.815 2.896 -5.228 1.00 97.31 129 ALA A N 1
ATOM 966 C CA . ALA A 1 129 ? 5.564 3.017 -3.984 1.00 97.31 129 ALA A CA 1
ATOM 967 C C . ALA A 1 129 ? 5.221 4.296 -3.203 1.00 97.31 129 ALA A C 1
ATOM 969 O O . ALA A 1 129 ? 4.976 4.209 -2.000 1.00 97.31 129 ALA A O 1
ATOM 970 N N . VAL A 1 130 ? 5.110 5.459 -3.867 1.00 98.44 130 VAL A N 1
ATOM 971 C CA . VAL A 1 130 ? 4.638 6.706 -3.230 1.00 98.44 130 VAL A CA 1
ATOM 972 C C . VAL A 1 130 ? 3.242 6.497 -2.642 1.00 98.44 130 VAL A C 1
ATOM 974 O O . VAL A 1 130 ? 3.024 6.795 -1.470 1.00 98.44 130 VAL A O 1
ATOM 977 N N . SER A 1 131 ? 2.312 5.932 -3.421 1.00 97.81 131 SER A N 1
ATOM 978 C CA . SER A 1 131 ? 0.942 5.655 -2.968 1.00 97.81 131 SER A CA 1
ATOM 979 C C . SER A 1 131 ? 0.906 4.738 -1.739 1.00 97.81 131 SER A C 1
ATOM 981 O O . SER A 1 131 ? 0.188 5.010 -0.774 1.00 97.81 131 SER A O 1
ATOM 983 N N . SER A 1 132 ? 1.697 3.663 -1.745 1.00 96.69 132 SER A N 1
ATOM 984 C CA . SER A 1 132 ? 1.805 2.734 -0.616 1.00 96.69 132 SER A CA 1
ATOM 985 C C . SER A 1 132 ? 2.427 3.390 0.616 1.00 96.69 132 SER A C 1
ATOM 987 O O . SER A 1 132 ? 1.907 3.228 1.719 1.00 96.69 132 SER A O 1
ATOM 989 N N . GLY A 1 133 ? 3.494 4.174 0.444 1.00 97.19 133 GLY A N 1
ATOM 990 C CA . GLY A 1 133 ? 4.143 4.900 1.535 1.00 97.19 133 GLY A CA 1
ATOM 991 C C . GLY A 1 133 ? 3.210 5.919 2.192 1.00 97.19 133 GLY A C 1
ATOM 992 O O . GLY A 1 133 ? 3.043 5.922 3.413 1.00 97.19 133 GLY A O 1
ATOM 993 N N . SER A 1 134 ? 2.523 6.730 1.383 1.00 97.31 134 SER A N 1
ATOM 994 C CA . SER A 1 134 ? 1.512 7.682 1.854 1.00 97.31 134 SER A CA 1
ATOM 995 C C . SER A 1 134 ? 0.382 6.994 2.620 1.00 97.31 134 SER A C 1
ATOM 997 O O . SER A 1 134 ? 0.009 7.440 3.706 1.00 97.31 134 SER A O 1
ATOM 999 N N . GLN A 1 135 ? -0.127 5.871 2.107 1.00 96.62 135 GLN A N 1
ATOM 1000 C CA . GLN A 1 135 ? -1.147 5.081 2.794 1.00 96.62 135 GLN A CA 1
ATOM 1001 C C . GLN A 1 135 ? -0.658 4.587 4.161 1.00 96.62 135 GLN A C 1
ATOM 1003 O O . GLN A 1 135 ? -1.357 4.760 5.158 1.00 96.62 135 GLN A O 1
ATOM 1008 N N . VAL A 1 136 ? 0.543 4.006 4.234 1.00 95.31 136 VAL A N 1
ATOM 1009 C CA . VAL A 1 136 ? 1.108 3.518 5.500 1.00 95.31 136 VAL A CA 1
ATOM 1010 C C . VAL A 1 136 ? 1.267 4.662 6.504 1.00 95.31 136 VAL A C 1
ATOM 1012 O O . VAL A 1 136 ? 0.920 4.489 7.672 1.00 95.31 136 VAL A O 1
ATOM 1015 N N . ALA A 1 137 ? 1.711 5.846 6.069 1.00 95.81 137 ALA A N 1
ATOM 1016 C CA . ALA A 1 137 ? 1.806 7.021 6.937 1.00 95.81 137 ALA A CA 1
ATOM 1017 C C . ALA A 1 137 ? 0.441 7.431 7.515 1.00 95.81 137 ALA A C 1
ATOM 1019 O O . ALA A 1 137 ? 0.326 7.631 8.726 1.00 95.81 137 ALA A O 1
ATOM 1020 N N . VAL A 1 138 ? -0.603 7.482 6.678 1.00 95.12 138 VAL A N 1
ATOM 1021 C CA . VAL A 1 138 ? -1.980 7.774 7.114 1.00 95.12 138 VAL A CA 1
ATOM 1022 C C . VAL A 1 138 ? -2.462 6.749 8.140 1.00 95.12 138 VAL A C 1
ATOM 1024 O O . VAL A 1 138 ? -2.910 7.122 9.223 1.00 95.12 138 VAL A O 1
ATOM 1027 N N . VAL A 1 139 ? -2.325 5.455 7.840 1.00 93.56 139 VAL A N 1
ATOM 1028 C CA . VAL A 1 139 ? -2.783 4.378 8.730 1.00 93.56 139 VAL A CA 1
ATOM 1029 C C . VAL A 1 139 ? -2.065 4.416 10.077 1.00 93.56 139 VAL A C 1
ATOM 1031 O O . VAL A 1 139 ? -2.695 4.260 11.123 1.00 93.56 139 VAL A O 1
ATOM 1034 N N . ARG A 1 140 ? -0.754 4.675 10.082 1.00 92.31 140 ARG A N 1
ATOM 1035 C CA . ARG A 1 140 ? 0.011 4.811 11.328 1.00 92.31 140 ARG A CA 1
ATOM 1036 C C . ARG A 1 140 ? -0.412 6.041 12.134 1.00 92.31 140 ARG A C 1
ATOM 1038 O O . ARG A 1 140 ? -0.468 5.945 13.359 1.00 92.31 140 ARG A O 1
ATOM 1045 N N . GLY A 1 141 ? -0.782 7.140 11.476 1.00 90.69 141 GLY A N 1
ATOM 1046 C CA . GLY A 1 141 ? -1.335 8.337 12.120 1.00 90.69 141 GLY A CA 1
ATOM 1047 C C . GLY A 1 141 ? -2.672 8.110 12.840 1.00 90.69 141 GLY A C 1
ATOM 1048 O O . GLY A 1 141 ? -2.969 8.802 13.813 1.00 90.69 141 GLY A O 1
ATOM 1049 N N . LEU A 1 142 ? -3.451 7.101 12.431 1.00 90.81 142 LEU A N 1
ATOM 1050 C CA . LEU A 1 142 ? -4.708 6.708 13.087 1.00 90.81 142 LEU A CA 1
ATOM 1051 C C . LEU A 1 142 ? -4.504 5.920 14.393 1.00 90.81 142 LEU A C 1
ATOM 1053 O O . LEU A 1 142 ? -5.460 5.721 15.137 1.00 90.81 142 LEU A O 1
ATOM 1057 N N . GLN A 1 143 ? -3.277 5.469 14.679 1.00 89.06 143 GLN A N 1
ATOM 1058 C CA . GLN A 1 143 ? -2.900 4.746 15.903 1.00 89.06 143 GLN A CA 1
ATOM 1059 C C . GLN A 1 143 ? -3.666 3.429 16.161 1.00 89.06 143 GLN A C 1
ATOM 1061 O O . GLN A 1 143 ? -3.641 2.906 17.274 1.00 89.06 143 GLN A O 1
ATOM 1066 N N . ILE A 1 144 ? -4.275 2.825 15.133 1.00 87.75 144 ILE A N 1
ATOM 1067 C CA . ILE A 1 144 ? -4.742 1.430 15.185 1.00 87.75 144 ILE A CA 1
ATOM 1068 C C . ILE A 1 144 ? -3.548 0.526 14.876 1.00 87.75 144 ILE A C 1
ATOM 1070 O O . ILE A 1 144 ? -3.323 0.113 13.741 1.00 87.75 144 ILE A O 1
ATOM 1074 N N . THR A 1 145 ? -2.738 0.253 15.896 1.00 84.06 145 THR A N 1
ATOM 1075 C CA . THR A 1 145 ? -1.459 -0.458 15.740 1.00 84.06 145 THR A CA 1
ATOM 1076 C C . THR A 1 145 ? -1.609 -1.892 15.236 1.00 84.06 145 THR A C 1
ATOM 1078 O O . THR A 1 145 ? -0.678 -2.400 14.618 1.00 84.06 145 THR A O 1
ATOM 1081 N N . ASP A 1 146 ? -2.780 -2.504 15.430 1.00 86.62 146 ASP A N 1
ATOM 1082 C CA . ASP A 1 146 ? -3.096 -3.867 14.990 1.00 86.62 146 ASP A CA 1
ATOM 1083 C C . ASP A 1 146 ? -3.189 -4.024 13.461 1.00 86.62 146 ASP A C 1
ATOM 1085 O O . ASP A 1 146 ? -3.064 -5.138 12.958 1.00 86.62 146 ASP A O 1
ATOM 1089 N N . ILE A 1 147 ? -3.440 -2.936 12.718 1.00 88.44 147 ILE A N 1
ATOM 1090 C CA . ILE A 1 147 ? -3.618 -2.966 11.259 1.00 88.44 147 ILE A CA 1
ATOM 1091 C C . ILE A 1 147 ? -2.651 -1.970 10.633 1.00 88.44 147 ILE A C 1
ATOM 1093 O O . ILE A 1 147 ? -2.904 -0.772 10.587 1.00 88.44 147 ILE A O 1
ATOM 1097 N N . THR A 1 148 ? -1.524 -2.467 10.136 1.00 80.50 148 THR A N 1
ATOM 1098 C CA . THR A 1 148 ? -0.451 -1.623 9.584 1.00 80.50 148 THR A CA 1
ATOM 1099 C C . THR A 1 148 ? -0.539 -1.458 8.067 1.00 80.50 148 THR A C 1
ATOM 1101 O O . THR A 1 148 ? 0.157 -0.624 7.495 1.00 80.50 148 THR A O 1
ATOM 1104 N N . THR A 1 149 ? -1.387 -2.249 7.405 1.00 80.56 149 THR A N 1
ATOM 1105 C CA . THR A 1 149 ? -1.580 -2.359 5.945 1.00 80.56 149 THR A CA 1
ATOM 1106 C C . THR A 1 149 ? -0.385 -2.859 5.123 1.00 80.56 149 THR A C 1
ATOM 1108 O O . THR A 1 149 ? -0.631 -3.426 4.069 1.00 80.56 149 THR A O 1
ATOM 1111 N N . ALA A 1 150 ? 0.861 -2.767 5.609 1.00 79.81 150 ALA A N 1
ATOM 1112 C CA . ALA A 1 150 ? 2.056 -3.257 4.898 1.00 79.81 150 ALA A CA 1
ATOM 1113 C C . ALA A 1 150 ? 2.993 -4.151 5.738 1.00 79.81 150 ALA A C 1
ATOM 1115 O O . ALA A 1 150 ? 3.698 -4.994 5.194 1.00 79.81 150 ALA A O 1
ATOM 1116 N N . MET A 1 151 ? 3.017 -4.007 7.069 1.00 84.31 151 MET A N 1
ATOM 1117 C CA . MET A 1 151 ? 3.976 -4.716 7.931 1.00 84.31 151 MET A CA 1
ATOM 1118 C C . MET A 1 151 ? 3.365 -6.011 8.481 1.00 84.31 151 MET A C 1
ATOM 1120 O O . MET A 1 151 ? 2.804 -6.020 9.578 1.00 84.31 151 MET A O 1
ATOM 1124 N N . ALA A 1 152 ? 3.468 -7.100 7.714 1.00 88.44 152 ALA A N 1
ATOM 1125 C CA . ALA A 1 152 ? 2.878 -8.396 8.063 1.00 88.44 152 ALA A CA 1
ATOM 1126 C C . ALA A 1 152 ? 3.617 -9.142 9.186 1.00 88.44 152 ALA A C 1
ATOM 1128 O O . ALA A 1 152 ? 2.977 -9.775 10.021 1.00 88.44 152 ALA A O 1
ATOM 1129 N N . THR A 1 153 ? 4.951 -9.064 9.240 1.00 91.06 153 THR A N 1
ATOM 1130 C CA . THR A 1 153 ? 5.780 -9.877 10.153 1.00 91.06 153 THR A CA 1
ATOM 1131 C C . THR A 1 153 ? 5.404 -9.701 11.621 1.00 91.06 153 THR A C 1
ATOM 1133 O O . THR A 1 153 ? 5.239 -10.688 12.333 1.00 91.06 153 THR A O 1
ATOM 1136 N N . ALA A 1 154 ? 5.215 -8.454 12.065 1.00 89.88 154 ALA A N 1
ATOM 1137 C CA . ALA A 1 154 ? 4.794 -8.173 13.434 1.00 89.88 154 ALA A CA 1
ATOM 1138 C C . ALA A 1 154 ? 3.417 -8.785 13.727 1.00 89.88 154 ALA A C 1
ATOM 1140 O O . ALA A 1 154 ? 3.259 -9.451 14.738 1.00 89.88 154 ALA A O 1
ATOM 1141 N N . ALA A 1 155 ? 2.454 -8.662 12.803 1.00 92.06 155 ALA A N 1
ATOM 1142 C CA . ALA A 1 155 ? 1.131 -9.260 12.967 1.00 92.06 155 ALA A CA 1
ATOM 1143 C C . ALA A 1 155 ? 1.178 -10.796 13.030 1.00 92.06 155 ALA A C 1
ATOM 1145 O O . ALA A 1 155 ? 0.452 -11.376 13.832 1.00 92.06 155 ALA A O 1
ATOM 1146 N N . TYR A 1 156 ? 2.036 -11.455 12.238 1.00 93.38 156 TYR A N 1
ATOM 1147 C CA . TYR A 1 156 ? 2.261 -12.902 12.346 1.00 93.38 156 TYR A CA 1
ATOM 1148 C C . TYR A 1 156 ? 2.718 -13.278 13.756 1.00 93.38 156 TYR A C 1
ATOM 1150 O O . TYR A 1 156 ? 2.077 -14.098 14.410 1.00 93.38 156 TYR A O 1
ATOM 1158 N N . ILE A 1 157 ? 3.792 -12.647 14.234 1.00 93.56 157 ILE A N 1
ATOM 1159 C CA . ILE A 1 157 ? 4.353 -12.908 15.565 1.00 93.56 157 ILE A CA 1
ATOM 1160 C C . ILE A 1 157 ? 3.287 -12.665 16.637 1.00 93.56 157 ILE A C 1
ATOM 1162 O O . ILE A 1 157 ? 2.976 -13.563 17.415 1.00 93.56 157 ILE A O 1
ATOM 1166 N N . ASP A 1 158 ? 2.673 -11.485 16.610 1.00 93.19 158 ASP A N 1
ATOM 1167 C CA . ASP A 1 158 ? 1.711 -11.006 17.596 1.00 93.19 158 ASP A CA 1
ATOM 1168 C C . ASP A 1 158 ? 0.432 -11.847 17.691 1.00 93.19 158 ASP A C 1
ATOM 1170 O O . ASP A 1 158 ? -0.239 -11.796 18.718 1.00 93.19 158 ASP A O 1
ATOM 1174 N N . ILE A 1 159 ? 0.048 -12.576 16.637 1.00 93.69 159 ILE A N 1
ATOM 1175 C CA . ILE A 1 159 ? -1.065 -13.535 16.690 1.00 93.69 159 ILE A CA 1
ATOM 1176 C C . ILE A 1 159 ? -0.604 -14.823 17.369 1.00 93.69 159 ILE A C 1
ATOM 1178 O O . ILE A 1 159 ? -1.265 -15.301 18.286 1.00 93.69 159 ILE A O 1
ATOM 1182 N N . PHE A 1 160 ? 0.519 -15.394 16.928 1.00 94.75 160 PHE A N 1
ATOM 1183 C CA . PHE A 1 160 ? 0.945 -16.723 17.371 1.00 94.75 160 PHE A CA 1
ATOM 1184 C C . PHE A 1 160 ? 1.507 -16.755 18.797 1.00 94.75 160 PHE A C 1
ATOM 1186 O O . PHE A 1 160 ? 1.525 -17.824 19.403 1.00 94.75 160 PHE A O 1
ATOM 1193 N N . ILE A 1 161 ? 1.904 -15.608 19.356 1.00 95.44 161 ILE A N 1
ATOM 1194 C CA . ILE A 1 161 ? 2.279 -15.483 20.774 1.00 95.44 161 ILE A CA 1
ATOM 1195 C C . ILE A 1 161 ? 1.139 -14.957 21.663 1.00 95.44 161 ILE A C 1
ATOM 1197 O O . ILE A 1 161 ? 1.341 -14.802 22.868 1.00 95.44 161 ILE A O 1
ATOM 1201 N N . ASP A 1 162 ? -0.038 -14.645 21.103 1.00 94.31 162 ASP A N 1
ATOM 1202 C CA . ASP A 1 162 ? -1.152 -14.066 21.862 1.00 94.31 162 ASP A CA 1
ATOM 1203 C C . ASP A 1 162 ? -1.670 -15.073 22.913 1.00 94.31 162 ASP A C 1
ATOM 1205 O O . ASP A 1 162 ? -2.155 -16.150 22.548 1.00 94.31 162 ASP A O 1
ATOM 1209 N N . PRO A 1 163 ? -1.652 -14.743 24.222 1.00 93.06 163 PRO A N 1
ATOM 1210 C CA . PRO A 1 163 ? -2.139 -15.648 25.269 1.00 93.06 163 PRO A CA 1
ATOM 1211 C C . PRO A 1 163 ? -3.624 -16.019 25.128 1.00 93.06 163 PRO A C 1
ATOM 1213 O O . PRO A 1 163 ? 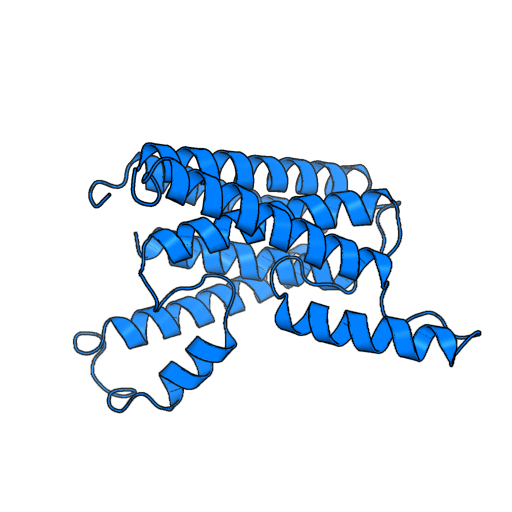-4.084 -17.013 25.684 1.00 93.06 163 PRO A O 1
ATOM 1216 N N . LYS A 1 164 ? -4.391 -15.205 24.396 1.00 93.81 164 LYS A N 1
ATOM 1217 C CA . LYS A 1 164 ? -5.815 -15.363 24.090 1.00 93.81 164 LYS A CA 1
ATOM 1218 C C . LYS A 1 164 ? -6.039 -15.725 22.615 1.00 93.81 164 LYS A C 1
ATOM 1220 O O . LYS A 1 164 ? -7.101 -15.417 22.067 1.00 93.81 164 LYS A O 1
ATOM 1225 N N . LEU A 1 165 ? -5.084 -16.403 21.971 1.00 92.19 165 LEU A N 1
ATOM 1226 C CA . LEU A 1 165 ? -5.192 -16.856 20.578 1.00 92.19 165 LEU A CA 1
ATOM 1227 C C . LEU A 1 165 ? -6.485 -17.648 20.312 1.00 92.19 165 LEU A C 1
ATOM 1229 O O . LEU A 1 165 ? -7.203 -17.363 19.354 1.00 92.19 165 LEU A O 1
ATOM 1233 N N . PHE A 1 166 ? -6.819 -18.589 21.200 1.00 92.56 166 PHE A N 1
ATOM 1234 C CA . PHE A 1 166 ? -8.011 -19.444 21.091 1.00 92.56 166 PHE A CA 1
ATOM 1235 C C . PHE A 1 166 ? -9.241 -18.905 21.836 1.00 92.56 166 PHE A C 1
ATOM 1237 O O . PHE A 1 166 ? -10.264 -19.584 21.914 1.00 92.56 166 PHE A O 1
ATOM 1244 N N . ALA A 1 167 ? -9.164 -17.693 22.391 1.00 90.56 167 ALA A N 1
ATOM 1245 C CA . ALA A 1 167 ? -10.308 -17.061 23.038 1.00 90.56 167 ALA A CA 1
ATOM 1246 C C . ALA A 1 167 ? -11.427 -16.771 22.022 1.00 90.56 167 ALA A C 1
ATOM 1248 O O . ALA A 1 167 ? -11.205 -16.717 20.805 1.00 90.56 167 ALA A O 1
ATOM 1249 N N . LYS A 1 168 ? -12.648 -16.533 22.510 1.00 91.44 168 LYS A N 1
ATOM 1250 C CA . LYS A 1 168 ? -13.774 -16.176 21.634 1.00 91.44 168 LYS A CA 1
ATOM 1251 C C . LYS A 1 168 ? -13.471 -14.880 20.878 1.00 91.44 168 LYS A C 1
ATOM 1253 O O . LYS A 1 168 ? -12.780 -13.995 21.384 1.00 91.44 168 LYS A O 1
ATOM 1258 N N . LEU A 1 169 ? -14.035 -14.730 19.677 1.00 88.94 169 LEU A N 1
ATOM 1259 C CA . LEU A 1 169 ? -13.857 -13.517 18.863 1.00 88.94 169 LEU A CA 1
ATOM 1260 C C . LEU A 1 169 ? -14.298 -12.244 19.611 1.00 88.94 169 LEU A C 1
ATOM 1262 O O . LEU A 1 169 ? -13.756 -11.172 19.380 1.00 88.94 169 LEU A O 1
ATOM 1266 N N . THR A 1 170 ? -15.228 -12.339 20.556 1.00 90.62 170 THR A N 1
ATOM 1267 C CA . THR A 1 170 ? -15.686 -11.194 21.355 1.00 90.62 170 THR A CA 1
ATOM 1268 C C . THR A 1 170 ? -14.675 -10.714 22.402 1.00 90.62 170 THR A C 1
ATOM 1270 O O . THR A 1 170 ? -14.826 -9.616 22.923 1.00 90.62 170 THR A O 1
ATOM 1273 N N . GLU A 1 171 ? -13.649 -11.505 22.727 1.00 89.44 171 GLU A N 1
ATOM 1274 C CA . GLU A 1 171 ? -12.771 -11.264 23.884 1.00 89.44 171 GLU A CA 1
ATOM 1275 C C . GLU A 1 171 ? -11.427 -10.617 23.524 1.00 89.44 171 GLU A C 1
ATOM 1277 O O . GLU A 1 171 ? -10.755 -10.068 24.399 1.00 89.44 171 GLU A O 1
ATOM 1282 N N . ASN A 1 172 ? -11.017 -10.671 22.252 1.00 92.00 172 ASN A N 1
ATOM 1283 C CA . ASN A 1 172 ? -9.746 -10.104 21.802 1.00 92.00 172 ASN A CA 1
ATOM 1284 C C . ASN A 1 172 ? -9.874 -9.438 20.423 1.00 92.00 172 ASN A C 1
ATOM 1286 O O . ASN A 1 172 ? -9.571 -10.021 19.381 1.00 92.00 172 ASN A O 1
ATOM 1290 N N . ARG A 1 173 ? -10.307 -8.172 20.432 1.00 93.00 173 ARG A N 1
ATOM 1291 C CA . ARG A 1 173 ? -10.468 -7.360 19.216 1.00 93.00 173 ARG A CA 1
ATOM 1292 C C . ARG A 1 173 ? -9.137 -7.114 18.493 1.00 93.00 173 ARG A C 1
ATOM 1294 O O . ARG A 1 173 ? -9.125 -7.111 17.267 1.00 93.00 173 ARG A O 1
ATOM 1301 N N . GLY A 1 174 ? -8.029 -6.957 19.224 1.00 92.12 174 GLY A N 1
ATOM 1302 C CA . GLY A 1 174 ? -6.698 -6.733 18.644 1.00 92.12 174 GLY A CA 1
ATOM 1303 C C . GLY A 1 174 ? -6.210 -7.930 17.827 1.00 92.12 174 GLY A C 1
ATOM 1304 O O . GLY A 1 174 ? -5.870 -7.786 16.653 1.00 92.12 174 GLY A O 1
ATOM 1305 N N . ARG A 1 175 ? -6.297 -9.142 18.390 1.00 93.50 175 ARG A N 1
ATOM 1306 C CA . ARG A 1 175 ? -5.990 -10.389 17.669 1.00 93.50 175 ARG A CA 1
ATOM 1307 C C . ARG A 1 175 ? -6.859 -10.566 16.429 1.00 93.50 175 ARG A C 1
ATOM 1309 O O . ARG A 1 175 ? -6.340 -10.944 15.379 1.00 93.50 175 ARG A O 1
ATOM 1316 N N . ASN A 1 176 ? -8.158 -10.268 16.513 1.00 94.38 176 ASN A N 1
ATOM 1317 C CA . ASN A 1 176 ? -9.051 -10.368 15.354 1.00 94.38 176 ASN A CA 1
ATOM 1318 C C . ASN A 1 176 ? -8.640 -9.414 14.231 1.00 94.38 176 ASN A C 1
ATOM 1320 O O . ASN A 1 176 ? -8.605 -9.826 13.075 1.00 94.38 176 ASN A O 1
ATOM 1324 N N . ARG A 1 177 ? -8.296 -8.165 14.569 1.00 94.88 177 ARG A N 1
ATOM 1325 C CA . ARG A 1 177 ? -7.803 -7.170 13.607 1.00 94.88 177 ARG A CA 1
ATOM 1326 C C . ARG A 1 177 ? -6.530 -7.644 12.913 1.00 94.88 177 ARG A C 1
ATOM 1328 O O . ARG A 1 177 ? -6.471 -7.598 11.693 1.00 94.88 177 ARG A O 1
ATOM 1335 N N . ARG A 1 178 ? -5.546 -8.160 13.659 1.00 95.38 178 ARG A N 1
ATOM 1336 C CA . ARG A 1 178 ? -4.299 -8.700 13.080 1.00 95.38 178 ARG A CA 1
ATOM 1337 C C . ARG A 1 178 ? -4.573 -9.894 12.168 1.00 95.38 178 ARG A C 1
ATOM 1339 O O . ARG A 1 178 ? -4.029 -9.973 11.072 1.00 95.38 178 ARG A O 1
ATOM 1346 N N . THR A 1 179 ? -5.451 -10.797 12.606 1.00 95.06 179 THR A N 1
ATOM 1347 C CA . THR A 1 179 ? -5.828 -11.991 11.834 1.00 95.06 179 THR A CA 1
ATOM 1348 C C . THR A 1 179 ? -6.500 -11.594 10.523 1.00 95.06 179 THR A C 1
ATOM 1350 O O . THR A 1 179 ? -6.081 -12.033 9.456 1.00 95.06 179 THR A O 1
ATOM 1353 N N . MET A 1 180 ? -7.502 -10.715 10.581 1.00 96.00 180 MET A N 1
ATOM 1354 C CA . MET A 1 180 ? -8.194 -10.232 9.387 1.00 96.00 180 MET A CA 1
ATOM 1355 C C . MET A 1 180 ? -7.272 -9.399 8.495 1.00 96.00 180 MET A C 1
ATOM 1357 O O . MET A 1 180 ? -7.351 -9.521 7.279 1.00 96.00 180 MET A O 1
ATOM 1361 N N . PHE A 1 181 ? -6.359 -8.609 9.060 1.00 95.62 181 PHE A N 1
ATOM 1362 C CA . PHE A 1 181 ? -5.324 -7.900 8.308 1.00 95.62 181 PHE A CA 1
ATOM 1363 C C . PHE A 1 181 ? -4.474 -8.861 7.461 1.00 95.62 181 PHE A C 1
ATOM 1365 O O . PHE A 1 181 ? -4.349 -8.647 6.254 1.00 95.62 181 PHE A O 1
ATOM 1372 N N . L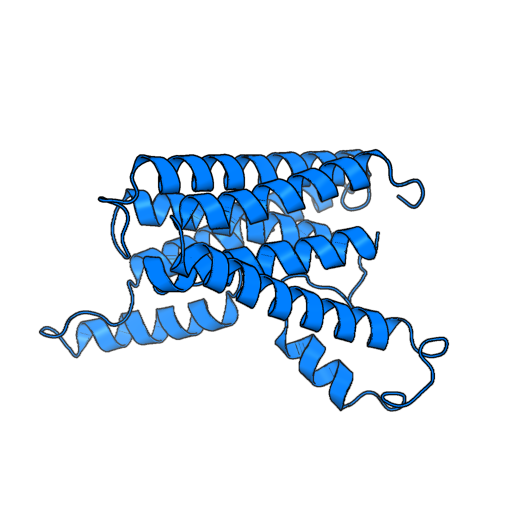EU A 1 182 ? -3.950 -9.938 8.057 1.00 95.44 182 LEU A N 1
ATOM 1373 C CA . LEU A 1 182 ? -3.169 -10.942 7.327 1.00 95.44 182 LEU A CA 1
ATOM 1374 C C . LEU A 1 182 ? -4.012 -11.678 6.283 1.00 95.44 182 LEU A C 1
ATOM 1376 O O . LEU A 1 182 ? -3.566 -11.841 5.150 1.00 95.44 182 LEU A O 1
ATOM 1380 N N . LEU A 1 183 ? -5.239 -12.079 6.631 1.00 96.62 183 LEU A N 1
ATOM 1381 C CA . LEU A 1 183 ? -6.146 -12.748 5.696 1.00 96.62 183 LEU A CA 1
ATOM 1382 C C . LEU A 1 183 ? -6.460 -11.869 4.482 1.00 96.62 183 LEU A C 1
ATOM 1384 O O . LEU A 1 183 ? -6.429 -12.359 3.357 1.00 96.62 183 LEU A O 1
ATOM 1388 N N . MET A 1 184 ? -6.722 -10.578 4.691 1.00 97.12 184 MET A N 1
ATOM 1389 C CA . MET A 1 184 ? -6.981 -9.633 3.604 1.00 97.12 184 MET A CA 1
ATOM 1390 C C . MET A 1 184 ? -5.746 -9.417 2.740 1.00 97.12 184 MET A C 1
ATOM 1392 O O . MET A 1 184 ? -5.867 -9.404 1.521 1.00 97.12 184 MET A O 1
ATOM 1396 N N . MET A 1 185 ? -4.559 -9.307 3.338 1.00 94.88 185 MET A N 1
ATOM 1397 C CA . MET A 1 185 ? -3.317 -9.198 2.573 1.00 94.88 185 MET A CA 1
ATOM 1398 C C . MET A 1 185 ? -3.088 -10.441 1.700 1.00 94.88 185 MET A C 1
ATOM 1400 O O . MET A 1 185 ? -2.856 -10.304 0.503 1.00 94.88 185 MET A O 1
ATOM 1404 N N . VAL A 1 186 ? -3.231 -11.645 2.267 1.00 95.69 186 VAL A N 1
ATOM 1405 C CA . VAL A 1 186 ? -3.080 -12.919 1.542 1.00 95.69 186 VAL A CA 1
ATOM 1406 C C . VAL A 1 186 ? -4.120 -13.053 0.430 1.00 95.69 186 VAL A C 1
ATOM 1408 O O . VAL A 1 186 ? -3.769 -13.355 -0.711 1.00 95.69 186 VAL A O 1
ATOM 1411 N N . LEU A 1 187 ? -5.393 -12.786 0.735 1.00 97.31 187 LEU A N 1
ATOM 1412 C CA . LEU A 1 187 ? -6.471 -12.793 -0.252 1.00 97.31 187 LEU A CA 1
ATOM 1413 C C . LEU A 1 187 ? -6.172 -11.810 -1.387 1.00 97.31 187 LEU A C 1
ATOM 1415 O O . LEU A 1 187 ? -6.335 -12.148 -2.556 1.00 97.31 187 LEU A O 1
ATOM 1419 N N . GLY A 1 188 ? -5.689 -10.619 -1.043 1.00 96.50 188 GLY A N 1
ATOM 1420 C CA . GLY A 1 188 ? -5.304 -9.594 -1.999 1.00 96.50 188 GLY A CA 1
ATOM 1421 C C . GLY A 1 188 ? -4.200 -10.085 -2.920 1.00 96.50 188 GLY A C 1
ATOM 1422 O O . GLY A 1 188 ? -4.321 -9.972 -4.135 1.00 96.50 188 GLY A O 1
ATOM 1423 N N . SER A 1 189 ? -3.164 -10.712 -2.370 1.00 94.94 189 SER A N 1
ATOM 1424 C CA . SER A 1 189 ? -2.080 -11.276 -3.171 1.00 94.94 189 SER A CA 1
ATOM 1425 C C . SER A 1 189 ? -2.557 -12.369 -4.126 1.00 94.94 189 SER A C 1
ATOM 1427 O O . SER A 1 189 ? -2.165 -12.357 -5.291 1.00 94.94 189 SER A O 1
ATOM 1429 N N . PHE A 1 190 ? -3.463 -13.255 -3.699 1.00 96.06 190 PHE A N 1
ATOM 1430 C CA . PHE A 1 190 ? -4.067 -14.244 -4.600 1.00 96.06 190 PHE A CA 1
ATOM 1431 C C . PHE A 1 190 ? -4.935 -13.605 -5.687 1.00 96.06 190 PHE A C 1
ATOM 1433 O O . PHE A 1 190 ? -4.881 -14.040 -6.837 1.00 96.06 190 PHE A O 1
ATOM 1440 N N . VAL A 1 191 ? -5.707 -12.565 -5.360 1.00 95.44 191 VAL A N 1
ATOM 1441 C CA . VAL A 1 191 ? -6.500 -11.816 -6.347 1.00 95.44 191 VAL A CA 1
ATOM 1442 C C . VAL A 1 191 ? -5.581 -11.131 -7.360 1.00 95.44 191 VAL A C 1
ATOM 1444 O O . VAL A 1 191 ? -5.787 -11.289 -8.560 1.00 95.44 191 VAL A O 1
ATOM 1447 N N . GLY A 1 192 ? -4.547 -10.422 -6.903 1.00 93.50 192 GLY A N 1
ATOM 1448 C CA . GLY A 1 192 ? -3.589 -9.734 -7.769 1.00 93.50 192 GLY A CA 1
ATOM 1449 C C . GLY A 1 192 ? -2.846 -10.695 -8.691 1.00 93.50 192 GLY A C 1
ATOM 1450 O O . GLY A 1 192 ? -2.845 -10.495 -9.905 1.00 93.50 192 GLY A O 1
ATOM 1451 N N . ALA A 1 193 ? -2.305 -11.784 -8.139 1.00 92.19 193 ALA A N 1
ATOM 1452 C CA . ALA A 1 193 ? -1.625 -12.817 -8.915 1.00 92.19 193 ALA A CA 1
ATOM 1453 C C . ALA A 1 193 ? -2.577 -13.527 -9.892 1.00 92.19 193 ALA A C 1
ATOM 1455 O O . ALA A 1 193 ? -2.234 -13.731 -11.052 1.00 92.19 193 ALA A O 1
ATOM 1456 N N . GLY A 1 194 ? -3.791 -13.878 -9.457 1.00 92.88 194 GLY A N 1
ATOM 1457 C CA . GLY A 1 194 ? -4.769 -14.587 -10.284 1.00 92.88 194 GLY A CA 1
ATOM 1458 C C . GLY A 1 194 ? -5.312 -13.743 -11.439 1.00 92.88 194 GLY A C 1
ATOM 1459 O O . GLY A 1 194 ? -5.422 -14.236 -12.562 1.00 92.88 194 GLY A O 1
ATOM 1460 N N . VAL A 1 195 ? -5.626 -12.467 -11.185 1.00 92.19 195 VAL A N 1
ATOM 1461 C CA . VAL A 1 195 ? -6.047 -11.522 -12.231 1.00 92.19 195 VAL A CA 1
ATOM 1462 C C . VAL A 1 195 ? -4.878 -11.236 -13.169 1.00 92.19 195 VAL A C 1
ATOM 1464 O O . VAL A 1 195 ? -5.052 -11.328 -14.382 1.00 92.19 195 VAL A O 1
ATOM 1467 N N . GLY A 1 196 ? -3.685 -10.966 -12.632 1.00 87.44 196 GLY A N 1
ATOM 1468 C CA . GLY A 1 196 ? -2.476 -10.712 -13.417 1.00 87.44 196 GLY A CA 1
ATOM 1469 C C . GLY A 1 196 ? -2.068 -11.887 -14.308 1.00 87.44 196 GLY A C 1
ATOM 1470 O O . GLY A 1 196 ? -1.681 -11.676 -15.447 1.00 87.44 196 GLY A O 1
ATOM 1471 N N . ALA A 1 197 ? -2.232 -13.128 -13.842 1.00 88.19 197 ALA A N 1
ATOM 1472 C CA . ALA A 1 197 ? -1.905 -14.322 -14.622 1.00 88.19 197 ALA A CA 1
ATOM 1473 C C . ALA A 1 197 ? -2.888 -14.601 -15.773 1.00 88.19 197 ALA A C 1
ATOM 1475 O O . ALA A 1 197 ? -2.531 -15.271 -16.739 1.00 88.19 197 ALA A O 1
ATOM 1476 N N . ARG A 1 198 ? -4.141 -14.137 -15.668 1.00 88.25 198 ARG A N 1
ATOM 1477 C CA . ARG A 1 198 ? -5.193 -14.381 -16.676 1.00 88.25 198 ARG A CA 1
ATOM 1478 C C . ARG A 1 198 ? -5.454 -13.187 -17.588 1.00 88.25 198 ARG A C 1
ATOM 1480 O O . ARG A 1 198 ? -6.194 -13.318 -18.559 1.00 88.25 198 ARG A O 1
ATOM 1487 N N . THR A 1 199 ? -4.924 -12.019 -17.244 1.00 87.00 199 THR A N 1
ATOM 1488 C CA . THR A 1 199 ? -5.223 -10.749 -17.912 1.00 87.00 199 THR A CA 1
ATOM 1489 C C . THR A 1 199 ? -3.963 -9.882 -18.005 1.00 87.00 199 THR A C 1
ATOM 1491 O O . THR A 1 199 ? -2.850 -10.366 -17.849 1.00 87.00 199 THR A O 1
ATOM 1494 N N . ASN A 1 200 ? -4.118 -8.590 -18.291 1.00 86.00 200 ASN A N 1
ATOM 1495 C CA . ASN A 1 200 ? -3.024 -7.627 -18.256 1.00 86.00 200 ASN A CA 1
ATOM 1496 C C . ASN A 1 200 ? -2.768 -7.171 -16.809 1.00 86.00 200 ASN A C 1
ATOM 1498 O O . ASN A 1 200 ? -3.713 -6.875 -16.077 1.00 86.00 200 ASN A O 1
ATOM 1502 N N . LEU A 1 201 ? -1.505 -7.028 -16.407 1.00 85.75 201 LEU A N 1
ATOM 1503 C CA . LEU A 1 201 ? -1.151 -6.567 -15.059 1.00 85.75 201 LEU A CA 1
ATOM 1504 C C . LEU A 1 201 ? -1.734 -5.182 -14.732 1.00 85.75 201 LEU A C 1
ATOM 1506 O O . LEU A 1 201 ? -2.112 -4.936 -13.591 1.00 85.75 201 LEU A O 1
ATOM 1510 N N . GLY A 1 202 ? -1.949 -4.319 -15.728 1.00 88.94 202 GLY A N 1
ATOM 1511 C CA . GLY A 1 202 ? -2.657 -3.046 -15.569 1.00 88.94 202 GLY A CA 1
ATOM 1512 C C . GLY A 1 202 ? -4.116 -3.198 -15.127 1.00 88.94 202 GLY A C 1
ATOM 1513 O O . GLY A 1 202 ? -4.593 -2.384 -14.338 1.00 88.94 202 GLY A O 1
ATOM 1514 N N . ILE A 1 203 ? -4.812 -4.268 -15.540 1.00 91.31 203 ILE A N 1
ATOM 1515 C CA . ILE A 1 203 ? -6.163 -4.595 -15.044 1.00 91.31 203 ILE A CA 1
ATOM 1516 C C . ILE A 1 203 ? -6.093 -4.976 -13.566 1.00 91.31 203 ILE A C 1
ATOM 1518 O O . ILE A 1 203 ? -6.919 -4.537 -12.770 1.00 91.31 203 ILE A O 1
ATOM 1522 N N . ALA A 1 204 ? -5.084 -5.748 -13.169 1.00 91.38 204 ALA A N 1
ATOM 1523 C CA . ALA A 1 204 ? -4.897 -6.110 -11.772 1.00 91.38 204 ALA A CA 1
ATOM 1524 C C . ALA A 1 204 ? -4.591 -4.866 -10.903 1.00 91.38 204 ALA A C 1
ATOM 1526 O O . ALA A 1 204 ? -5.156 -4.723 -9.815 1.00 91.38 204 ALA A O 1
ATOM 1527 N N . VAL A 1 205 ? -3.785 -3.912 -11.400 1.00 93.62 205 VAL A N 1
ATOM 1528 C CA . VAL A 1 205 ? -3.541 -2.629 -10.703 1.00 93.62 205 VAL A CA 1
ATOM 1529 C C . VAL A 1 205 ? -4.834 -1.813 -10.611 1.00 93.62 205 VAL A C 1
ATOM 1531 O O . VAL A 1 205 ? -5.120 -1.224 -9.567 1.00 93.62 205 VAL A O 1
ATOM 1534 N N . LEU A 1 206 ? -5.661 -1.827 -11.661 1.00 96.12 206 LEU A N 1
ATOM 1535 C CA . LEU A 1 206 ? -6.968 -1.170 -11.666 1.00 96.12 206 LEU A CA 1
ATOM 1536 C C . LEU A 1 206 ? -7.902 -1.730 -10.580 1.00 96.12 206 LEU A C 1
ATOM 1538 O O . LEU A 1 206 ? -8.587 -0.953 -9.920 1.00 96.12 206 LEU A O 1
ATOM 1542 N N . VAL A 1 207 ? -7.897 -3.045 -10.328 1.00 96.25 207 VAL A N 1
ATOM 1543 C CA . VAL A 1 207 ? -8.668 -3.641 -9.219 1.00 96.25 207 VAL A CA 1
ATOM 1544 C C . VAL A 1 207 ? -8.238 -3.048 -7.871 1.00 96.25 207 VAL A C 1
ATOM 1546 O O . VAL A 1 207 ? -9.093 -2.670 -7.067 1.00 96.25 207 VAL A O 1
ATOM 1549 N N . SER A 1 208 ? -6.929 -2.889 -7.638 1.00 96.06 208 SER A N 1
ATOM 1550 C CA . SER A 1 208 ? -6.418 -2.212 -6.435 1.00 96.06 208 SER A CA 1
ATOM 1551 C C . SER A 1 208 ? -6.885 -0.747 -6.358 1.00 96.06 208 SER A C 1
ATOM 1553 O O . SER A 1 208 ? -7.359 -0.302 -5.309 1.00 96.06 208 SER A O 1
ATOM 1555 N N . ALA A 1 209 ? -6.852 -0.010 -7.477 1.00 97.31 209 ALA A N 1
ATOM 1556 C CA . ALA A 1 209 ? -7.332 1.374 -7.551 1.00 97.31 209 ALA A CA 1
ATOM 1557 C C . ALA A 1 209 ? -8.829 1.506 -7.214 1.00 97.31 209 ALA A C 1
ATOM 1559 O O . ALA A 1 209 ? -9.228 2.423 -6.489 1.00 97.31 209 ALA A O 1
ATOM 1560 N N . ILE A 1 210 ? -9.661 0.574 -7.689 1.00 98.00 210 ILE A N 1
ATOM 1561 C CA . ILE A 1 210 ? -11.100 0.540 -7.395 1.00 98.00 210 ILE A CA 1
ATOM 1562 C C . ILE A 1 210 ? -11.330 0.323 -5.896 1.00 98.00 210 ILE A C 1
ATOM 1564 O O . ILE A 1 210 ? -12.095 1.067 -5.284 1.00 98.00 210 ILE A O 1
ATOM 1568 N N . ILE A 1 211 ? -10.626 -0.628 -5.272 1.00 97.75 211 ILE A N 1
ATOM 1569 C CA . ILE A 1 211 ? -10.731 -0.869 -3.823 1.00 97.75 211 ILE A CA 1
ATOM 1570 C C . ILE A 1 211 ? -10.322 0.383 -3.035 1.00 97.75 211 ILE A C 1
ATOM 1572 O O . ILE A 1 211 ? -11.039 0.803 -2.125 1.00 97.75 211 ILE A O 1
ATOM 1576 N N . LYS A 1 212 ? -9.220 1.040 -3.416 1.00 97.81 212 LYS A N 1
ATOM 1577 C CA . LYS A 1 212 ? -8.793 2.306 -2.795 1.00 97.81 212 LYS A CA 1
ATOM 1578 C C . LYS A 1 212 ? -9.799 3.445 -3.003 1.00 97.81 212 LYS A C 1
ATOM 1580 O O . LYS A 1 212 ? -9.992 4.267 -2.106 1.00 97.81 212 LYS A O 1
ATOM 1585 N N . THR A 1 213 ? -10.497 3.467 -4.139 1.00 98.12 213 THR A N 1
ATOM 1586 C CA . THR A 1 213 ? -11.587 4.421 -4.401 1.00 98.12 213 THR A CA 1
ATOM 1587 C C . THR A 1 213 ? -12.752 4.186 -3.445 1.00 98.12 213 THR A C 1
ATOM 1589 O O . THR A 1 213 ? -13.219 5.133 -2.816 1.00 98.12 213 THR A O 1
ATOM 1592 N N . ILE A 1 214 ? -13.172 2.927 -3.270 1.00 98.00 214 ILE A N 1
ATOM 1593 C CA . ILE A 1 214 ? -14.216 2.553 -2.305 1.00 98.00 214 ILE A CA 1
ATOM 1594 C C . ILE A 1 214 ? -13.817 3.022 -0.905 1.00 98.00 214 ILE A C 1
ATOM 1596 O O . ILE A 1 214 ? -14.607 3.687 -0.241 1.00 98.00 214 ILE A O 1
ATOM 1600 N N . VAL A 1 215 ? -12.577 2.764 -0.481 1.00 97.00 215 VAL A N 1
ATOM 1601 C CA . VAL A 1 215 ? -12.081 3.229 0.822 1.00 97.00 215 VAL A CA 1
ATOM 1602 C C . VAL A 1 215 ? -12.098 4.755 0.934 1.00 97.00 215 VAL A C 1
ATOM 1604 O O . VAL A 1 215 ? -12.522 5.285 1.958 1.00 97.00 215 VAL A O 1
ATOM 1607 N N . THR A 1 216 ? -11.689 5.477 -0.109 1.00 96.56 216 THR A N 1
ATOM 1608 C CA . THR A 1 216 ? -11.715 6.949 -0.120 1.00 96.56 216 THR A CA 1
ATOM 1609 C C . THR A 1 216 ? -13.140 7.476 0.080 1.00 96.56 216 THR A C 1
ATOM 1611 O O . THR A 1 216 ? -13.363 8.376 0.891 1.00 96.56 216 THR A O 1
ATOM 1614 N N . VAL A 1 217 ? -14.121 6.868 -0.593 1.00 96.75 217 VAL A N 1
ATOM 1615 C CA . VAL A 1 217 ? -15.547 7.180 -0.416 1.00 96.75 217 VAL A CA 1
ATOM 1616 C C . VAL A 1 217 ? -16.023 6.808 0.992 1.00 96.75 217 VAL A C 1
ATOM 1618 O O . VAL A 1 217 ? -16.746 7.579 1.617 1.00 96.75 217 VAL A O 1
ATOM 1621 N N . MET A 1 218 ? -15.582 5.674 1.541 1.00 95.50 218 MET A N 1
ATOM 1622 C CA . MET A 1 218 ? -15.907 5.275 2.913 1.00 95.50 218 MET A CA 1
ATOM 1623 C C . MET A 1 218 ? -15.355 6.260 3.945 1.00 95.50 218 MET A C 1
ATOM 1625 O O . MET A 1 218 ? -16.112 6.680 4.815 1.00 95.50 218 MET A O 1
ATOM 1629 N N . PHE A 1 219 ? -14.100 6.710 3.831 1.00 93.81 219 PHE A N 1
ATOM 1630 C CA . PHE A 1 219 ? -13.572 7.781 4.687 1.00 93.81 219 PHE A CA 1
ATOM 1631 C C . PHE A 1 219 ? -14.391 9.064 4.549 1.00 93.81 219 PHE A C 1
ATOM 1633 O O . PHE A 1 219 ? -14.616 9.758 5.540 1.00 93.81 219 PHE A O 1
ATOM 1640 N N . PHE A 1 220 ? -14.898 9.356 3.347 1.00 92.94 220 PHE A N 1
ATOM 1641 C CA . PHE A 1 220 ? -15.784 10.492 3.152 1.00 92.94 220 PHE A CA 1
ATOM 1642 C C . PHE A 1 220 ? -17.142 10.320 3.828 1.00 92.94 220 PHE A C 1
ATOM 1644 O O . PHE A 1 220 ? -17.737 11.341 4.109 1.00 92.94 220 PHE A O 1
ATOM 1651 N N . PHE A 1 221 ? -17.651 9.126 4.137 1.00 92.12 221 PHE A N 1
ATOM 1652 C CA . PHE A 1 221 ? -18.951 8.959 4.816 1.00 92.12 221 PHE A CA 1
ATOM 1653 C C . PHE A 1 221 ? -18.857 8.447 6.256 1.00 92.12 221 PHE A C 1
ATOM 1655 O O . PHE A 1 221 ? -19.866 8.435 6.965 1.00 92.12 221 PHE A O 1
ATOM 1662 N N . ASN A 1 222 ? -17.673 8.042 6.707 1.00 87.38 222 ASN A N 1
ATOM 1663 C CA . ASN A 1 222 ? -17.499 7.455 8.022 1.00 87.38 222 ASN A CA 1
ATOM 1664 C C . ASN A 1 222 ? -17.774 8.500 9.125 1.00 87.38 222 ASN A C 1
ATOM 1666 O O . ASN A 1 222 ? -17.201 9.593 9.147 1.00 87.38 222 ASN A O 1
ATOM 1670 N N . LYS A 1 223 ? -18.712 8.145 10.012 1.00 74.31 223 LYS A N 1
ATOM 1671 C CA . LYS A 1 223 ? -19.181 8.959 11.143 1.00 74.31 223 LYS A CA 1
ATOM 1672 C C . LYS A 1 223 ? -18.300 8.821 12.388 1.00 74.31 223 LYS A C 1
ATOM 1674 O O . LYS A 1 223 ? -18.426 9.633 13.292 1.00 74.31 223 LYS A O 1
ATOM 1679 N N . GLU A 1 224 ? -17.443 7.804 12.439 1.00 67.38 224 GLU A N 1
ATOM 1680 C CA . GLU A 1 224 ? -16.534 7.509 13.556 1.00 67.38 224 GLU A CA 1
ATOM 1681 C C . GLU A 1 224 ? -15.148 8.170 13.391 1.00 67.38 224 GLU A C 1
ATOM 1683 O O . GLU A 1 224 ? -14.172 7.702 13.978 1.00 67.38 224 GLU A O 1
ATOM 1688 N N . LEU A 1 225 ? -15.049 9.206 12.547 1.00 65.81 225 LEU A N 1
ATOM 1689 C CA . LEU A 1 225 ? -13.833 9.979 12.261 1.00 65.81 225 LEU A CA 1
ATOM 1690 C C . LEU A 1 225 ? -13.825 11.328 12.975 1.00 65.81 225 LEU A C 1
ATOM 1692 O O . LEU A 1 225 ? -14.872 12.010 12.918 1.00 65.81 225 LEU A O 1
#

Sequence (225 aa):
LEIELHLLALAIGIQDAISFPDFHCFASNQTGNTVLFAVGVLLNEADKGKEPLFSVTAIAVSLGCFILGVLITGQTSNYFNIARMRGWLVFSSAVSTALVYVAAALQWRYSSIVGMDTALGRVILGLLAVSSGSQVAVVRGLQITDITTAMATAAYIDIFIDPKLFAKLTENRGRNRRTMFLLMMVLGSFVGAGVGARTNLGIAVLVSAIIKTIVTVMFFFNKEL

Secondary structure (DSSP, 8-state):
-HHHHHHHHHHHHHHHHHHHHHHSS-SS-HHHHHHHHHHHHHHHHH-TTS--SS-HHHHHHHHHHHHHHHHHHHHHHHHTT-TT-HHHHHHHHHHHHHHHHHHHHHHHHTTTT--TT-HHHHHHHHHHHHHHHHHHHHHHHTT-TT--SS-HHHHHHHHHT-TTTTS-TTT-HHHHHHHHHHHHHHHHHHHHHHHHHHS-HHHHHHHHHHHHHHHHHHHHH-S--